Protein AF-S0KXM7-F1 (afdb_monomer)

Mean predicted aligned error: 13.63 Å

Secondary structure (DSSP, 8-state):
-HHHHHHHHHHT----SHHHHHT-HHHHHHHHHHHHHHHS-HHHHHHHHHHHHHHHHHHHHHHHHHHHHHHHHHHHH-HHHHHHHHHHHHHHHHHHHHHSHHHHHHHHHHHHHHHHHHHHHHT--S-HHHHHHHHHHHHHHHHHHHHHHHHTT-S-HHHHHHHHHHHHHHHHHHHS-GGGHHHHHHHTT---------

Structure (mmCIF, N/CA/C/O backbone):
data_AF-S0KXM7-F1
#
_entry.id   AF-S0KXM7-F1
#
loop_
_atom_site.group_PDB
_atom_site.id
_atom_site.type_symbol
_atom_site.label_atom_id
_atom_site.label_alt_id
_atom_site.label_comp_id
_atom_site.label_asym_id
_atom_site.label_entity_id
_atom_site.label_seq_id
_atom_site.pdbx_PDB_ins_code
_atom_site.Cartn_x
_atom_site.Cartn_y
_atom_site.Cartn_z
_atom_site.occupancy
_atom_site.B_iso_or_equiv
_atom_site.auth_seq_id
_atom_site.auth_comp_id
_atom_site.auth_asym_id
_atom_site.auth_atom_id
_atom_site.pdbx_PDB_model_num
ATOM 1 N N . MET A 1 1 ? 2.544 -25.047 34.357 1.00 54.56 1 MET A N 1
ATOM 2 C CA . MET A 1 1 ? 1.729 -23.955 33.760 1.00 54.56 1 MET A CA 1
ATOM 3 C C . MET A 1 1 ? 2.424 -22.592 33.704 1.00 54.56 1 MET A C 1
ATOM 5 O O . MET A 1 1 ? 2.342 -21.945 32.668 1.00 54.56 1 MET A O 1
ATOM 9 N N . GLN A 1 2 ? 3.122 -22.131 34.751 1.00 57.88 2 GLN A N 1
ATOM 10 C CA . GLN A 1 2 ? 3.719 -20.781 34.754 1.00 57.88 2 GLN A CA 1
ATOM 11 C C . GLN A 1 2 ? 4.791 -20.555 33.667 1.00 57.88 2 GLN A C 1
ATOM 13 O O . GLN A 1 2 ? 4.888 -19.458 33.124 1.00 57.88 2 GLN A O 1
ATOM 18 N N . GLN A 1 3 ? 5.545 -21.591 33.282 1.00 56.69 3 GLN A N 1
ATOM 19 C CA . GLN A 1 3 ? 6.531 -21.497 32.196 1.00 56.69 3 GLN A CA 1
ATOM 20 C C . GLN A 1 3 ? 5.885 -21.334 30.807 1.00 56.69 3 GLN A C 1
ATOM 22 O O . GLN A 1 3 ? 6.376 -20.541 30.008 1.00 56.69 3 GLN A O 1
ATOM 27 N N . LEU A 1 4 ? 4.742 -21.985 30.552 1.00 59.41 4 LEU A N 1
ATOM 28 C CA . LEU A 1 4 ? 3.974 -21.834 29.306 1.00 59.41 4 LEU A CA 1
ATOM 29 C C . LEU A 1 4 ? 3.397 -20.421 29.163 1.00 59.41 4 LEU A C 1
ATOM 31 O O . LEU A 1 4 ? 3.503 -19.818 28.103 1.00 59.41 4 LEU A O 1
ATOM 35 N N . ILE A 1 5 ? 2.867 -19.842 30.244 1.00 62.75 5 ILE A N 1
ATOM 36 C CA . ILE A 1 5 ? 2.361 -18.458 30.244 1.00 62.75 5 ILE A CA 1
ATOM 37 C C . ILE A 1 5 ? 3.506 -17.463 30.003 1.00 62.75 5 ILE A C 1
ATOM 39 O O . ILE A 1 5 ? 3.336 -16.471 29.293 1.00 62.75 5 ILE A O 1
ATOM 43 N N . LYS A 1 6 ? 4.697 -17.734 30.552 1.00 58.06 6 LYS A N 1
ATOM 44 C CA . LYS A 1 6 ? 5.893 -16.907 30.345 1.00 58.06 6 LYS A CA 1
ATOM 45 C C . LYS A 1 6 ? 6.393 -16.984 28.895 1.00 58.06 6 LYS A C 1
ATOM 47 O O . LYS A 1 6 ? 6.738 -15.946 28.339 1.00 58.06 6 LYS A O 1
ATOM 52 N N . GLN A 1 7 ? 6.350 -18.165 28.270 1.00 57.97 7 GLN A N 1
ATOM 53 C CA . GLN A 1 7 ? 6.689 -18.365 26.852 1.00 57.97 7 GLN A CA 1
ATOM 54 C C . GLN A 1 7 ? 5.645 -17.781 25.886 1.00 57.97 7 GLN A C 1
ATOM 56 O O . GLN A 1 7 ? 5.994 -17.236 24.840 1.00 57.97 7 GLN A O 1
ATOM 61 N N . LEU A 1 8 ? 4.358 -17.837 26.235 1.00 56.69 8 LEU A N 1
ATOM 62 C CA . LEU A 1 8 ? 3.310 -17.169 25.462 1.00 56.69 8 LEU A CA 1
ATOM 63 C C . LEU A 1 8 ? 3.476 -15.647 25.544 1.00 56.69 8 LEU A C 1
ATOM 65 O O . LEU A 1 8 ? 3.420 -14.960 24.528 1.00 56.69 8 LEU A O 1
ATOM 69 N N . ARG A 1 9 ? 3.795 -15.106 26.725 1.00 55.16 9 ARG A N 1
ATOM 70 C CA . ARG A 1 9 ? 4.039 -13.668 26.912 1.00 55.16 9 ARG A CA 1
ATOM 71 C C . ARG A 1 9 ? 5.255 -13.158 26.131 1.00 55.16 9 ARG A C 1
ATOM 73 O O . ARG A 1 9 ? 5.232 -12.014 25.687 1.00 55.16 9 ARG A O 1
ATOM 80 N N . THR A 1 10 ? 6.297 -13.970 25.938 1.00 56.06 10 THR A N 1
ATOM 81 C CA . THR A 1 10 ? 7.436 -13.588 25.087 1.00 56.06 10 THR A CA 1
ATOM 82 C C . THR A 1 10 ? 7.100 -13.652 23.598 1.00 56.06 10 THR A C 1
ATOM 84 O O . THR A 1 10 ? 7.557 -12.785 22.863 1.00 56.06 10 THR A O 1
ATOM 87 N N . ARG A 1 11 ? 6.244 -14.586 23.153 1.00 54.12 11 ARG A N 1
ATOM 88 C CA . ARG A 1 11 ? 5.739 -14.621 21.765 1.00 54.12 11 ARG A CA 1
ATOM 89 C C . ARG A 1 11 ? 4.834 -13.439 21.403 1.00 54.12 11 ARG A C 1
ATOM 91 O O . ARG A 1 11 ? 4.824 -13.030 20.249 1.00 54.12 11 ARG A O 1
ATOM 98 N N . PHE A 1 12 ? 4.099 -12.887 22.369 1.00 53.81 12 PHE A N 1
ATOM 99 C CA . PHE A 1 12 ? 3.262 -11.691 22.184 1.00 53.81 12 PHE A CA 1
ATOM 100 C C . PHE A 1 12 ? 3.970 -10.381 22.554 1.00 53.81 12 PHE A C 1
ATOM 102 O O . PHE A 1 12 ? 3.335 -9.324 22.600 1.00 53.81 12 PHE A O 1
ATOM 109 N N . LYS A 1 13 ? 5.280 -10.419 22.830 1.00 48.50 13 LYS A N 1
ATOM 110 C CA . LYS A 1 13 ? 6.051 -9.203 23.066 1.00 48.50 13 LYS A CA 1
ATOM 111 C C . LYS A 1 13 ? 6.161 -8.472 21.728 1.00 48.50 13 LYS A C 1
ATOM 113 O O . LYS A 1 13 ? 6.837 -8.927 20.814 1.00 48.50 13 LYS A O 1
ATOM 118 N N . THR A 1 14 ? 5.435 -7.365 21.601 1.00 51.06 14 THR A N 1
ATOM 119 C CA . THR A 1 14 ? 5.572 -6.444 20.470 1.00 51.06 14 THR A CA 1
ATOM 120 C C . THR A 1 14 ? 7.049 -6.057 20.343 1.00 51.06 14 THR A C 1
ATOM 122 O O . THR A 1 14 ? 7.659 -5.747 21.369 1.00 51.06 14 THR A O 1
ATOM 125 N N . PRO A 1 15 ? 7.645 -6.096 19.140 1.00 48.72 15 PRO A N 1
ATOM 126 C CA . PRO A 1 15 ? 9.062 -5.796 18.962 1.00 48.72 15 PRO A CA 1
ATOM 127 C C . PRO A 1 15 ? 9.330 -4.344 19.381 1.00 48.72 15 PRO A C 1
ATOM 129 O O . PRO A 1 15 ? 8.804 -3.405 18.786 1.00 48.72 15 PRO A O 1
ATOM 132 N N . GLN A 1 16 ? 10.099 -4.158 20.458 1.00 51.00 16 GLN A N 1
ATOM 133 C CA . GLN A 1 16 ? 10.379 -2.846 21.071 1.00 51.00 16 GLN A CA 1
ATOM 134 C C . GLN A 1 16 ? 11.703 -2.234 20.576 1.00 51.00 16 GLN A C 1
ATOM 136 O O . GLN A 1 16 ? 12.017 -1.096 20.921 1.00 51.00 16 GLN A O 1
ATOM 141 N N . THR A 1 17 ? 12.483 -2.952 19.760 1.00 50.75 17 THR A N 1
ATOM 142 C CA . THR A 1 17 ? 13.855 -2.553 19.398 1.00 50.75 17 THR A CA 1
ATOM 143 C C . THR A 1 17 ? 13.981 -2.294 17.895 1.00 50.75 17 THR A C 1
ATOM 145 O O . THR A 1 17 ? 13.524 -3.107 17.091 1.00 50.75 17 THR A O 1
ATOM 148 N N . LYS A 1 18 ? 14.648 -1.194 17.495 1.00 50.91 18 LYS A N 1
ATOM 149 C CA . LYS A 1 18 ? 14.858 -0.785 16.082 1.00 50.91 18 LYS A CA 1
ATOM 150 C C . LYS A 1 18 ? 15.330 -1.926 15.157 1.00 50.91 18 LYS A C 1
ATOM 152 O O . LYS A 1 18 ? 14.973 -1.937 13.985 1.00 50.91 18 LYS A O 1
ATOM 157 N N . GLN A 1 19 ? 16.118 -2.874 15.670 1.00 50.41 19 GLN A N 1
ATOM 158 C CA . GLN A 1 19 ? 16.642 -4.017 14.908 1.00 50.41 19 GLN A CA 1
ATOM 159 C C . GLN A 1 19 ? 15.620 -5.147 14.687 1.00 50.41 19 GLN A C 1
ATOM 161 O O . GLN A 1 19 ? 15.650 -5.790 13.645 1.00 50.41 19 GLN A O 1
ATOM 166 N N . GLU A 1 20 ? 14.684 -5.361 15.611 1.00 53.12 20 GLU A N 1
ATOM 167 C CA . GLU A 1 20 ? 13.710 -6.469 15.567 1.00 53.12 20 GLU A CA 1
ATOM 168 C C . GLU A 1 20 ? 12.531 -6.168 14.621 1.00 53.12 20 GLU A C 1
ATOM 170 O O . GLU A 1 20 ? 11.923 -7.038 13.997 1.00 53.12 20 GLU A O 1
ATOM 175 N N . VAL A 1 21 ? 12.249 -4.880 14.441 1.00 53.44 21 VAL A N 1
ATOM 176 C CA . VAL A 1 21 ? 11.288 -4.387 13.453 1.00 53.44 21 VAL A CA 1
ATOM 177 C C . VAL A 1 21 ? 11.806 -4.594 12.018 1.00 53.44 21 VAL A C 1
ATOM 179 O O . VAL A 1 21 ? 11.025 -4.881 11.115 1.00 53.44 21 VAL A O 1
ATOM 182 N N . ARG A 1 22 ? 13.130 -4.532 11.816 1.00 53.47 22 ARG A N 1
ATOM 183 C CA . ARG A 1 22 ? 13.800 -4.744 10.519 1.00 53.47 22 ARG A CA 1
ATOM 184 C C . ARG A 1 22 ? 13.880 -6.226 10.121 1.00 53.47 22 ARG A C 1
ATOM 186 O O . ARG A 1 22 ? 13.965 -6.539 8.938 1.00 53.47 22 ARG A O 1
ATOM 193 N N . THR A 1 23 ? 13.807 -7.140 11.088 1.00 56.75 23 THR A N 1
ATOM 194 C CA . THR A 1 23 ? 13.725 -8.596 10.861 1.00 56.75 23 THR A CA 1
ATOM 195 C C . THR A 1 23 ? 12.289 -9.124 10.863 1.00 56.75 23 THR A C 1
ATOM 197 O O . THR A 1 23 ? 12.068 -10.316 10.656 1.00 56.75 23 THR A O 1
ATOM 200 N N . SER A 1 24 ? 11.293 -8.255 11.063 1.00 66.75 24 SER A N 1
ATOM 201 C CA . SER A 1 24 ? 9.887 -8.652 11.058 1.00 66.75 24 SER A CA 1
ATOM 202 C C . SER A 1 24 ? 9.459 -9.127 9.666 1.00 66.75 24 SER A C 1
ATOM 204 O O . SER A 1 24 ? 9.687 -8.448 8.666 1.00 66.75 24 SER A O 1
ATOM 206 N N . ALA A 1 25 ? 8.764 -10.265 9.599 1.00 73.12 25 ALA A N 1
ATOM 207 C CA . ALA A 1 25 ? 8.247 -10.825 8.347 1.00 73.12 25 ALA A CA 1
ATOM 208 C C . ALA A 1 25 ? 7.352 -9.838 7.568 1.00 73.12 25 ALA A C 1
ATOM 210 O O . ALA A 1 25 ? 7.313 -9.869 6.341 1.00 73.12 25 ALA A O 1
ATOM 211 N N . SER A 1 26 ? 6.674 -8.917 8.264 1.00 74.50 26 SER A N 1
ATOM 212 C CA . SER A 1 26 ? 5.851 -7.878 7.640 1.00 74.50 26 SER A CA 1
ATOM 213 C C . SER A 1 26 ? 6.664 -6.864 6.828 1.00 74.50 26 SER A C 1
ATOM 215 O O . SER A 1 26 ? 6.201 -6.411 5.783 1.00 74.50 26 SER A O 1
ATOM 217 N N . TYR A 1 27 ? 7.886 -6.541 7.257 1.00 78.12 27 TYR A N 1
ATOM 218 C CA . TYR A 1 27 ? 8.778 -5.647 6.522 1.00 78.12 27 TYR A CA 1
ATOM 219 C C . TYR A 1 27 ? 9.155 -6.249 5.165 1.00 78.12 27 TYR A C 1
ATOM 221 O O . TYR A 1 27 ? 8.971 -5.620 4.125 1.00 78.12 27 TYR A O 1
ATOM 229 N N . TRP A 1 28 ? 9.611 -7.502 5.179 1.00 81.50 28 TRP A N 1
ATOM 230 C CA . TRP A 1 28 ? 9.983 -8.236 3.971 1.00 81.50 28 TRP A CA 1
ATOM 231 C C . TRP A 1 28 ? 8.786 -8.510 3.066 1.00 81.50 28 TRP A C 1
ATOM 233 O O . TRP A 1 28 ? 8.914 -8.428 1.849 1.00 81.50 28 TRP A O 1
ATOM 243 N N . CYS A 1 29 ? 7.610 -8.755 3.649 1.00 84.38 29 CYS A N 1
ATOM 244 C CA . CYS A 1 29 ? 6.368 -8.870 2.895 1.00 84.38 29 CYS A CA 1
ATOM 245 C C . CYS A 1 29 ? 6.049 -7.565 2.149 1.00 84.38 29 CYS A C 1
ATOM 247 O O . CYS A 1 29 ? 5.847 -7.591 0.939 1.00 84.38 29 CYS A O 1
ATOM 249 N N . LEU A 1 30 ? 6.098 -6.410 2.823 1.00 83.31 30 LEU A N 1
ATOM 250 C CA . LEU A 1 30 ? 5.887 -5.109 2.176 1.00 83.31 30 LEU A CA 1
ATOM 251 C C . LEU A 1 30 ? 6.944 -4.799 1.111 1.00 83.31 30 LEU A C 1
ATOM 253 O O . LEU A 1 30 ? 6.599 -4.305 0.043 1.00 83.31 30 LEU A O 1
ATOM 257 N N . PHE A 1 31 ? 8.212 -5.108 1.377 1.00 85.81 31 PHE A N 1
ATOM 258 C CA . PHE A 1 31 ? 9.296 -4.933 0.410 1.00 85.81 31 PHE A CA 1
ATOM 259 C C . PHE A 1 31 ? 9.091 -5.802 -0.840 1.00 85.81 31 PHE A C 1
ATOM 261 O O . PHE A 1 31 ? 9.237 -5.331 -1.970 1.00 85.81 31 PHE A O 1
ATOM 268 N N . GLY A 1 32 ? 8.704 -7.064 -0.642 1.00 85.62 32 GLY A N 1
ATOM 269 C CA . GLY A 1 32 ? 8.375 -7.993 -1.717 1.00 85.62 32 GLY A CA 1
ATOM 270 C C . GLY A 1 32 ? 7.173 -7.519 -2.529 1.00 85.62 32 GLY A C 1
ATOM 271 O O . GLY A 1 32 ? 7.251 -7.472 -3.754 1.00 85.62 32 GLY A O 1
ATOM 272 N N . LEU A 1 33 ? 6.102 -7.081 -1.861 1.00 86.06 33 LEU A N 1
ATOM 273 C CA . LEU A 1 33 ? 4.929 -6.503 -2.518 1.00 86.06 33 LEU A CA 1
ATOM 274 C C . LEU A 1 33 ? 5.297 -5.254 -3.325 1.00 86.06 33 LEU A C 1
ATOM 276 O O . LEU A 1 33 ? 4.917 -5.158 -4.487 1.00 86.06 33 LEU A O 1
ATOM 280 N N . PHE A 1 34 ? 6.082 -4.333 -2.764 1.00 87.12 34 PHE A N 1
ATOM 281 C CA . PHE A 1 34 ? 6.518 -3.129 -3.477 1.00 87.12 34 PHE A CA 1
ATOM 282 C C . PHE A 1 34 ? 7.321 -3.474 -4.739 1.00 87.12 34 PHE A C 1
ATOM 284 O O . PHE A 1 34 ? 7.067 -2.945 -5.821 1.00 87.12 34 PHE A O 1
ATOM 291 N N . THR A 1 35 ? 8.254 -4.417 -4.616 1.00 86.56 35 THR A N 1
ATOM 292 C CA . THR A 1 35 ? 9.089 -4.871 -5.733 1.00 86.56 35 THR A CA 1
ATOM 293 C C . THR A 1 35 ? 8.244 -5.549 -6.815 1.00 86.56 35 THR A C 1
ATOM 295 O O . THR A 1 35 ? 8.432 -5.288 -8.005 1.00 86.56 35 THR A O 1
ATOM 298 N N . LEU A 1 36 ? 7.261 -6.362 -6.412 1.00 87.88 36 LEU A N 1
ATOM 299 C CA . LEU A 1 36 ? 6.278 -6.971 -7.307 1.00 87.88 36 LEU A CA 1
ATOM 300 C C . LEU A 1 36 ? 5.472 -5.893 -8.055 1.00 87.88 36 LEU A C 1
ATOM 302 O O . LEU A 1 36 ? 5.335 -5.960 -9.277 1.00 87.88 36 LEU A O 1
ATOM 306 N N . LEU A 1 37 ? 4.990 -4.858 -7.358 1.00 85.56 37 LEU A N 1
ATOM 307 C CA . LEU A 1 37 ? 4.270 -3.743 -7.983 1.00 85.56 37 LEU A CA 1
ATOM 308 C C . LEU A 1 37 ? 5.136 -2.994 -9.010 1.00 85.56 37 LEU A C 1
ATOM 310 O O . LEU A 1 37 ? 4.626 -2.595 -10.054 1.00 85.56 37 LEU A O 1
ATOM 314 N N . CYS A 1 38 ? 6.436 -2.819 -8.767 1.00 84.00 38 CYS A N 1
ATOM 315 C CA . CYS A 1 38 ? 7.329 -2.164 -9.732 1.00 84.00 38 CYS A CA 1
ATOM 316 C C . CYS A 1 38 ? 7.625 -3.030 -10.969 1.00 84.00 38 CYS A C 1
ATOM 318 O O . CYS A 1 38 ? 7.758 -2.498 -12.072 1.00 84.00 38 CYS A O 1
ATOM 320 N N . LEU A 1 39 ? 7.719 -4.353 -10.808 1.00 85.25 39 LEU A N 1
ATOM 321 C CA . LEU A 1 39 ? 8.043 -5.285 -11.896 1.00 85.25 39 LEU A CA 1
ATOM 322 C C . LEU A 1 39 ? 6.843 -5.670 -12.769 1.00 85.25 39 LEU A C 1
ATOM 324 O O . LEU A 1 39 ? 7.035 -6.089 -13.913 1.00 85.25 39 LEU A O 1
ATOM 328 N N . THR A 1 40 ? 5.628 -5.552 -12.240 1.00 84.06 40 THR A N 1
ATOM 329 C CA . THR A 1 40 ? 4.394 -5.921 -12.942 1.00 84.06 40 THR A CA 1
ATOM 330 C C . THR A 1 40 ? 4.014 -4.913 -14.031 1.00 84.06 40 THR A C 1
ATOM 332 O O . THR A 1 40 ? 4.366 -3.732 -13.992 1.00 84.06 40 THR A O 1
ATOM 335 N N . SER A 1 41 ? 3.283 -5.388 -15.044 1.00 84.12 41 SER A N 1
ATOM 336 C CA . SER A 1 41 ? 2.709 -4.541 -16.096 1.00 84.12 41 SER A CA 1
ATOM 337 C C . SER A 1 41 ? 1.611 -3.625 -15.536 1.00 84.12 41 SER A C 1
ATOM 339 O O . SER A 1 41 ? 1.093 -3.867 -14.449 1.00 84.12 41 SER A O 1
ATOM 341 N N . LEU A 1 42 ? 1.216 -2.581 -16.277 1.00 83.06 42 LEU A N 1
ATOM 342 C CA . LEU A 1 42 ? 0.160 -1.642 -15.852 1.00 83.06 42 LEU A CA 1
ATOM 343 C C . LEU A 1 42 ? -1.138 -2.356 -15.432 1.00 83.06 42 LEU A C 1
ATOM 345 O O . LEU A 1 42 ? -1.686 -2.063 -14.372 1.00 83.06 42 LEU A O 1
ATOM 349 N N . TRP A 1 43 ? -1.580 -3.342 -16.217 1.00 83.88 43 TRP A N 1
ATOM 350 C CA . TRP A 1 43 ? -2.735 -4.180 -15.879 1.00 83.88 43 TRP A CA 1
ATOM 351 C C . TRP A 1 43 ? -2.500 -5.020 -14.621 1.00 83.88 43 TRP A C 1
ATOM 353 O O . TRP A 1 43 ? -3.378 -5.101 -13.766 1.00 83.88 43 TRP A O 1
ATOM 363 N N . GLY A 1 44 ? -1.300 -5.586 -14.464 1.00 82.31 44 GLY A N 1
ATOM 364 C CA . GLY A 1 44 ? -0.922 -6.328 -13.260 1.00 82.31 44 GLY A CA 1
ATOM 365 C C . GLY A 1 44 ? -0.987 -5.471 -11.993 1.00 82.31 44 GLY A C 1
ATOM 366 O O . GLY A 1 44 ? -1.519 -5.922 -10.982 1.00 82.31 44 GLY A O 1
ATOM 367 N N . LYS A 1 45 ? -0.542 -4.210 -12.055 1.00 86.00 45 LYS A N 1
ATOM 368 C CA . LYS A 1 45 ? -0.622 -3.264 -10.926 1.00 86.00 45 LYS A CA 1
ATOM 369 C C . LYS A 1 45 ? -2.065 -3.031 -10.485 1.00 86.00 45 LYS A C 1
ATOM 371 O O . LYS A 1 45 ? -2.349 -3.074 -9.291 1.00 86.00 45 LYS A O 1
ATOM 376 N N . LEU A 1 46 ? -2.978 -2.834 -11.440 1.00 85.56 46 LEU A N 1
ATOM 377 C CA . LEU A 1 46 ? -4.405 -2.658 -11.154 1.00 85.56 46 LEU A CA 1
ATOM 378 C C . LEU A 1 46 ? -5.012 -3.903 -10.505 1.00 85.56 46 LEU A C 1
ATOM 380 O O . LEU A 1 46 ? -5.735 -3.775 -9.522 1.00 85.56 46 LEU A O 1
ATOM 384 N N . VAL A 1 47 ? -4.681 -5.098 -11.004 1.00 87.12 47 VAL A N 1
ATOM 385 C CA . VAL A 1 47 ? -5.157 -6.364 -10.422 1.00 87.12 47 VAL A CA 1
ATOM 386 C C . VAL A 1 47 ? -4.671 -6.530 -8.984 1.00 87.12 47 VAL A C 1
ATOM 388 O O . VAL A 1 47 ? -5.456 -6.916 -8.124 1.00 87.12 47 VAL A O 1
ATOM 391 N N . VAL A 1 48 ? -3.412 -6.194 -8.689 1.00 85.94 48 VAL A N 1
ATOM 392 C CA . VAL A 1 48 ? -2.875 -6.284 -7.321 1.00 85.94 48 VAL A CA 1
ATOM 393 C C . VAL A 1 48 ? -3.571 -5.297 -6.380 1.00 85.94 48 VAL A C 1
ATOM 395 O O . VAL A 1 48 ? -3.960 -5.674 -5.276 1.00 85.94 48 VAL A O 1
ATOM 398 N N . ILE A 1 49 ? -3.799 -4.056 -6.822 1.00 85.81 49 ILE A N 1
ATOM 399 C CA . ILE A 1 49 ? -4.547 -3.061 -6.035 1.00 85.81 49 ILE A CA 1
ATOM 400 C C . ILE A 1 49 ? -5.988 -3.532 -5.800 1.00 85.81 49 ILE A C 1
ATOM 402 O O . ILE A 1 49 ? -6.504 -3.410 -4.690 1.00 85.81 49 ILE A O 1
ATOM 406 N N . LEU A 1 50 ? -6.627 -4.113 -6.817 1.00 84.88 50 LEU A N 1
ATOM 407 C CA . LEU A 1 50 ? -7.984 -4.647 -6.720 1.00 84.88 50 LEU A CA 1
ATOM 408 C C . LEU A 1 50 ? -8.050 -5.871 -5.794 1.00 84.88 50 LEU A C 1
ATOM 410 O O . LEU A 1 50 ? -9.014 -6.023 -5.047 1.00 84.88 50 LEU A O 1
ATOM 414 N N . ALA A 1 51 ? -7.008 -6.701 -5.769 1.00 85.75 51 ALA A N 1
ATOM 415 C CA . ALA A 1 51 ? -6.887 -7.799 -4.817 1.00 85.75 51 ALA A CA 1
ATOM 416 C C . ALA A 1 51 ? -6.756 -7.285 -3.374 1.00 85.75 51 ALA A C 1
ATOM 418 O O . ALA A 1 51 ? -7.456 -7.776 -2.489 1.00 85.75 51 ALA A O 1
ATOM 419 N N . PHE A 1 52 ? -5.927 -6.263 -3.128 1.00 86.12 52 PHE A N 1
ATOM 420 C CA . PHE A 1 52 ? -5.847 -5.622 -1.809 1.00 86.12 52 PHE A CA 1
ATOM 421 C C . PHE A 1 52 ? -7.186 -5.021 -1.388 1.00 86.12 52 PHE A C 1
ATOM 423 O O . PHE A 1 52 ? -7.622 -5.241 -0.259 1.00 86.12 52 PHE A O 1
ATOM 430 N N . LEU A 1 53 ? -7.873 -4.343 -2.312 1.00 84.44 53 LEU A N 1
ATOM 431 C CA . LEU A 1 53 ? -9.217 -3.816 -2.098 1.00 84.44 53 LEU A CA 1
ATOM 432 C C . LEU A 1 53 ? -10.202 -4.926 -1.708 1.00 84.44 53 LEU A C 1
ATOM 434 O O . LEU A 1 53 ? -10.936 -4.760 -0.741 1.00 84.44 53 LEU A O 1
ATOM 438 N N . ALA A 1 54 ? -10.207 -6.056 -2.419 1.00 81.88 54 ALA A N 1
ATOM 439 C CA . ALA A 1 54 ? -11.105 -7.176 -2.142 1.00 81.88 54 ALA A CA 1
ATOM 440 C C . ALA A 1 54 ? -10.838 -7.810 -0.767 1.00 81.88 54 ALA A C 1
ATOM 442 O O . ALA A 1 54 ? -11.776 -8.045 -0.006 1.00 81.88 54 ALA A O 1
ATOM 443 N N . ILE A 1 55 ? -9.567 -8.034 -0.419 1.00 84.56 55 ILE A N 1
ATOM 444 C CA . ILE A 1 55 ? -9.168 -8.579 0.888 1.00 84.56 55 ILE A CA 1
ATOM 445 C C . ILE A 1 55 ? -9.582 -7.619 2.008 1.00 84.56 55 ILE A C 1
ATOM 447 O O . ILE A 1 55 ? -10.204 -8.030 2.989 1.00 84.56 55 ILE A O 1
ATOM 451 N N . ALA A 1 56 ? -9.280 -6.329 1.850 1.00 82.25 56 ALA A N 1
ATOM 452 C CA . ALA A 1 56 ? -9.642 -5.308 2.821 1.00 82.25 56 ALA A CA 1
ATOM 453 C C . ALA A 1 56 ? -11.165 -5.157 2.948 1.00 82.25 56 ALA A C 1
ATOM 455 O O . ALA A 1 56 ? -11.667 -5.040 4.062 1.00 82.25 56 ALA A O 1
ATOM 456 N N . ALA A 1 57 ? -11.910 -5.227 1.843 1.00 80.12 57 ALA A N 1
ATOM 457 C CA . ALA A 1 57 ? -13.369 -5.168 1.844 1.00 80.12 57 ALA A CA 1
ATOM 458 C C . ALA A 1 57 ? -14.000 -6.371 2.554 1.00 80.12 57 ALA A C 1
ATOM 460 O O . ALA A 1 57 ? -14.975 -6.201 3.282 1.00 80.12 57 ALA A O 1
ATOM 461 N N . LEU A 1 58 ? -13.436 -7.571 2.397 1.00 82.38 58 LEU A N 1
ATOM 462 C CA . LEU A 1 58 ? -13.939 -8.772 3.065 1.00 82.38 58 LEU A CA 1
ATOM 463 C C . LEU A 1 58 ? -13.804 -8.670 4.593 1.00 82.38 58 LEU A C 1
ATOM 465 O O . LEU A 1 58 ? -14.696 -9.088 5.327 1.00 82.38 58 LEU A O 1
ATOM 469 N N . VAL A 1 59 ? -12.696 -8.095 5.068 1.00 79.62 59 VAL A N 1
ATOM 470 C CA . VAL A 1 59 ? -12.405 -7.974 6.504 1.00 79.62 59 VAL A CA 1
ATOM 471 C C . VAL A 1 59 ? -13.083 -6.749 7.120 1.00 79.62 59 VAL A C 1
ATOM 473 O O . VAL A 1 59 ? -13.726 -6.854 8.164 1.00 79.62 59 VAL A O 1
ATOM 476 N N . ASN A 1 60 ? -12.974 -5.585 6.476 1.00 75.88 60 ASN A N 1
ATOM 477 C CA . ASN A 1 60 ? -13.479 -4.320 7.011 1.00 75.88 60 ASN A CA 1
ATOM 478 C C . ASN A 1 60 ? -14.961 -4.083 6.693 1.00 75.88 60 ASN A C 1
ATOM 480 O O . ASN A 1 60 ? -15.629 -3.373 7.441 1.00 75.88 60 ASN A O 1
ATOM 484 N N . GLY A 1 61 ? -15.496 -4.671 5.621 1.00 73.00 61 GLY A N 1
ATOM 485 C CA . GLY A 1 61 ? -16.900 -4.547 5.219 1.00 73.00 61 GLY A CA 1
ATOM 486 C C . GLY A 1 61 ? -17.907 -4.889 6.326 1.00 73.00 61 GLY A C 1
ATOM 487 O O . GLY A 1 61 ? -18.729 -4.031 6.664 1.00 73.00 61 GLY A O 1
ATOM 488 N N . PRO A 1 62 ? -17.850 -6.084 6.951 1.00 76.75 62 PRO A N 1
ATOM 489 C CA . PRO A 1 62 ? -18.789 -6.444 8.017 1.00 76.75 62 PRO A CA 1
ATOM 490 C C . PRO A 1 62 ? -18.646 -5.543 9.251 1.00 76.75 62 PRO A C 1
ATOM 492 O O . PRO A 1 62 ? -19.644 -5.162 9.861 1.00 76.75 62 PRO A O 1
ATOM 495 N N . VAL A 1 63 ? -17.418 -5.138 9.584 1.00 75.94 63 VAL A N 1
ATOM 496 C CA . VAL A 1 63 ? -17.139 -4.228 10.704 1.00 75.94 63 VAL A CA 1
ATOM 497 C C . VAL A 1 63 ? -17.785 -2.861 10.463 1.00 75.94 63 VAL A C 1
ATOM 499 O O . VAL A 1 63 ? -18.451 -2.325 11.351 1.00 75.94 63 VAL A O 1
ATOM 502 N N . LEU A 1 64 ? -17.661 -2.320 9.247 1.00 75.88 64 LEU A N 1
ATOM 503 C CA . LEU A 1 64 ? -18.225 -1.021 8.878 1.00 75.88 64 LEU A CA 1
ATOM 504 C C . LEU A 1 64 ? -19.757 -1.003 8.988 1.00 75.88 64 LEU A C 1
ATOM 506 O O . LEU A 1 64 ? -20.333 0.000 9.408 1.00 75.88 64 LEU A O 1
ATOM 510 N N . PHE A 1 65 ? -20.415 -2.117 8.655 1.00 75.31 65 PHE A N 1
ATOM 511 C CA . PHE A 1 65 ? -21.869 -2.252 8.754 1.00 75.31 65 PHE A CA 1
ATOM 512 C C . PHE A 1 65 ? -22.356 -2.216 10.209 1.00 75.31 65 PHE A C 1
ATOM 514 O O . PHE A 1 65 ? -23.292 -1.484 10.533 1.00 75.31 65 PHE A O 1
ATOM 521 N N . VAL A 1 66 ? -21.681 -2.943 11.105 1.00 74.81 66 VAL A N 1
ATOM 522 C CA . VAL A 1 66 ? -22.012 -2.961 12.540 1.00 74.81 66 VAL A CA 1
ATOM 523 C C . VAL A 1 66 ? -21.809 -1.579 13.164 1.00 74.81 66 VAL A C 1
ATOM 525 O O . VAL A 1 66 ? -22.700 -1.075 13.849 1.00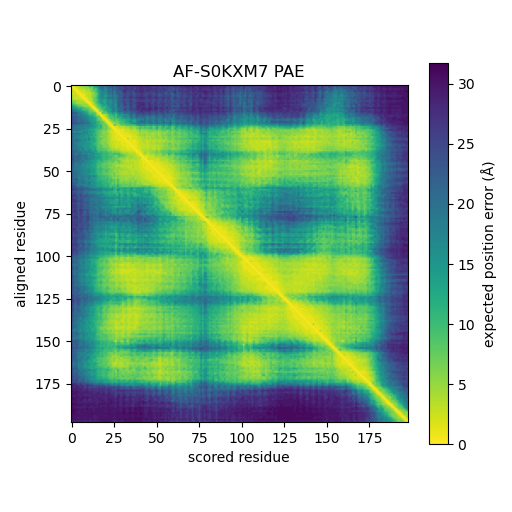 74.81 66 VAL A O 1
ATOM 528 N N . PHE A 1 67 ? -20.684 -0.918 12.878 1.00 71.62 67 PHE A N 1
ATOM 529 C CA . PHE A 1 67 ? -20.439 0.443 13.365 1.00 71.62 67 PHE A CA 1
ATOM 530 C C . PHE A 1 67 ? -21.430 1.459 12.795 1.00 71.62 67 PHE A C 1
ATOM 532 O O . PHE A 1 67 ? -21.866 2.349 13.523 1.00 71.62 67 PHE A O 1
ATOM 539 N N . GLY A 1 68 ? -21.820 1.314 11.526 1.00 73.19 68 GLY A N 1
ATOM 540 C CA . GLY A 1 68 ? -22.839 2.151 10.899 1.00 73.19 68 GLY A CA 1
ATOM 541 C C . GLY A 1 68 ? -24.181 2.057 11.621 1.00 73.19 68 GLY A C 1
ATOM 542 O O . GLY A 1 68 ? -24.757 3.088 11.962 1.00 73.19 68 GLY A O 1
ATOM 543 N N . LEU A 1 69 ? -24.634 0.837 11.932 1.00 79.50 69 LEU A N 1
ATOM 544 C CA . LEU A 1 69 ? -25.877 0.609 12.673 1.00 79.50 69 LEU A CA 1
ATOM 545 C C . LEU A 1 69 ? -25.833 1.223 14.073 1.00 79.50 69 LEU A C 1
ATOM 547 O O . LEU A 1 69 ? -26.746 1.967 14.437 1.00 79.50 69 LEU A O 1
ATOM 551 N N . ILE A 1 70 ? -24.754 0.983 14.825 1.00 78.06 70 ILE A N 1
ATOM 552 C CA . ILE A 1 70 ? -24.568 1.553 16.168 1.00 78.06 70 ILE A CA 1
ATOM 553 C C . ILE A 1 70 ? -24.574 3.082 16.102 1.00 78.06 70 ILE A C 1
ATOM 555 O O . ILE A 1 70 ? -25.254 3.728 16.898 1.00 78.06 70 ILE A O 1
ATOM 559 N N . TYR A 1 71 ? -23.867 3.665 15.130 1.00 72.19 71 TYR A N 1
ATOM 560 C CA . TYR A 1 71 ? -23.816 5.113 14.952 1.00 72.19 71 TYR A CA 1
ATOM 561 C C . TYR A 1 71 ? -25.203 5.679 14.642 1.00 72.19 71 TYR A C 1
ATOM 563 O O . TYR A 1 71 ? -25.623 6.628 15.293 1.00 72.19 71 TYR A O 1
ATOM 571 N N . THR A 1 72 ? -25.952 5.072 13.714 1.00 74.44 72 THR A N 1
ATOM 572 C CA . THR A 1 72 ? -27.314 5.522 13.381 1.00 74.44 72 THR A CA 1
ATOM 573 C C . THR A 1 72 ? -28.300 5.363 14.536 1.00 74.44 72 THR A C 1
ATOM 575 O O . THR A 1 72 ? -29.134 6.243 14.734 1.00 74.44 72 THR A O 1
ATOM 578 N N . ALA A 1 73 ? -28.177 4.300 15.337 1.00 77.31 73 ALA A N 1
ATOM 579 C CA . ALA A 1 73 ? -29.000 4.097 16.524 1.00 77.31 73 ALA A CA 1
ATOM 580 C C . ALA A 1 73 ? -28.723 5.173 17.587 1.00 77.31 73 ALA A C 1
ATOM 582 O O . ALA A 1 73 ? -29.660 5.771 18.110 1.00 77.31 73 ALA A O 1
ATOM 583 N N . LEU A 1 74 ? -27.448 5.490 17.846 1.00 73.25 74 LEU A N 1
ATOM 584 C CA . LEU A 1 74 ? -27.059 6.574 18.758 1.00 73.25 74 LEU A CA 1
ATOM 585 C C . LEU A 1 74 ? -27.528 7.949 18.257 1.00 73.25 74 LEU A C 1
ATOM 587 O O . LEU A 1 74 ? -28.045 8.749 19.035 1.00 73.25 74 LEU A O 1
ATOM 591 N N . PHE A 1 75 ? -27.370 8.215 16.958 1.00 70.12 75 PHE A N 1
ATOM 592 C CA . PHE A 1 75 ? -27.726 9.492 16.330 1.00 70.12 75 PHE A CA 1
ATOM 593 C C . PHE A 1 75 ? -29.245 9.720 16.309 1.00 70.12 75 PHE A C 1
ATOM 595 O O . PHE A 1 75 ? -29.699 10.849 16.479 1.00 70.12 75 PHE A O 1
ATOM 602 N N . SER A 1 76 ? -30.032 8.650 16.140 1.00 75.50 76 SER A N 1
ATOM 603 C CA . SER A 1 76 ? -31.498 8.695 16.204 1.00 75.50 76 SER A CA 1
ATOM 604 C C . SER A 1 76 ? -32.026 8.922 17.621 1.00 75.50 76 SER A C 1
ATOM 606 O O . SER A 1 76 ? -33.132 9.435 17.768 1.00 75.50 76 SER A O 1
ATOM 608 N N . LEU A 1 77 ? -31.275 8.522 18.650 1.00 77.75 77 LEU A N 1
ATOM 609 C CA . LEU A 1 77 ? -31.709 8.618 20.042 1.00 77.75 77 LEU A CA 1
ATOM 610 C C . LEU A 1 77 ? -31.453 10.015 20.632 1.00 77.75 77 LEU A C 1
ATOM 612 O O . LEU A 1 77 ? -32.211 10.460 21.489 1.00 77.75 77 LEU A O 1
ATOM 616 N N . PHE A 1 78 ? -30.429 10.732 20.145 1.00 81.38 78 PHE A N 1
ATOM 617 C CA . PHE A 1 78 ? -30.074 12.071 20.632 1.00 81.38 78 PHE A CA 1
ATOM 618 C C . PHE A 1 78 ? -29.586 13.021 19.512 1.00 81.38 78 PHE A C 1
ATOM 620 O O . PHE A 1 78 ? -28.375 13.185 19.312 1.00 81.38 78 PHE A O 1
ATOM 627 N N . PRO A 1 79 ? -30.508 13.738 18.836 1.00 71.62 79 PRO A N 1
ATOM 628 C CA . PRO A 1 79 ? -30.194 14.692 17.763 1.00 71.62 79 PRO A CA 1
ATOM 629 C C . PRO A 1 79 ? -29.172 15.809 18.086 1.00 71.62 79 PRO A C 1
ATOM 631 O O . PRO A 1 79 ? -28.454 16.214 17.173 1.00 71.62 79 PRO A O 1
ATOM 634 N N . PRO A 1 80 ? -29.041 16.336 19.323 1.00 77.50 80 PRO A N 1
ATOM 635 C CA . PRO A 1 80 ? -28.022 17.352 19.621 1.00 77.50 80 PRO A CA 1
ATOM 636 C C . PRO A 1 80 ? -26.620 16.773 19.890 1.00 77.50 80 PRO A C 1
ATOM 638 O O . PRO A 1 80 ? -25.621 17.409 19.552 1.00 77.50 80 PRO A O 1
ATOM 641 N N . LEU A 1 81 ? -26.503 15.552 20.436 1.00 77.62 81 LEU A N 1
ATOM 642 C CA . LEU A 1 81 ? -25.194 14.907 20.666 1.00 77.62 81 LEU A CA 1
ATOM 643 C C . LEU A 1 81 ? -24.489 14.546 19.354 1.00 77.62 81 LEU A C 1
ATOM 645 O O . LEU A 1 81 ? -23.264 14.570 19.255 1.00 77.62 81 LEU A O 1
ATOM 649 N N . ALA A 1 82 ? -25.284 14.252 18.339 1.00 73.56 82 ALA A N 1
ATOM 650 C CA . ALA A 1 82 ? -24.893 14.030 16.960 1.00 73.56 82 ALA A CA 1
ATOM 651 C C . ALA A 1 82 ? -23.911 15.087 16.405 1.00 73.56 82 ALA A C 1
ATOM 653 O O . ALA A 1 82 ? -22.875 14.743 15.825 1.00 73.56 82 ALA A O 1
ATOM 654 N N . PHE A 1 83 ? -24.197 16.373 16.635 1.00 78.12 83 PHE A N 1
ATOM 655 C CA . PHE A 1 83 ? -23.337 17.477 16.203 1.00 78.12 83 PHE A CA 1
ATOM 656 C C . PHE A 1 83 ? -21.997 17.491 16.956 1.00 78.12 83 PHE A C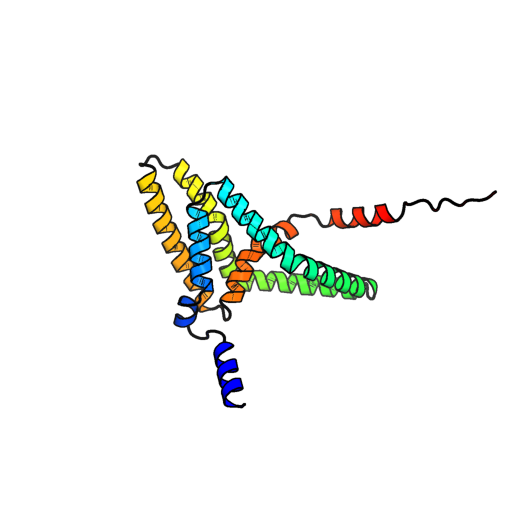 1
ATOM 658 O O . PHE A 1 83 ? -20.940 17.597 16.329 1.00 78.12 83 PHE A O 1
ATOM 665 N N . LEU A 1 84 ? -22.021 17.290 18.281 1.00 83.62 84 LEU A N 1
ATOM 666 C CA . LEU A 1 84 ? -20.805 17.192 19.101 1.00 83.62 84 LEU A CA 1
ATOM 667 C C . LEU A 1 84 ? -19.908 16.035 18.647 1.00 83.62 84 LEU A C 1
ATOM 669 O O . LEU A 1 84 ? -18.702 16.216 18.491 1.00 83.62 84 LEU A O 1
ATOM 673 N N . PHE A 1 85 ? -20.485 14.859 18.389 1.00 77.19 85 PHE A N 1
ATOM 674 C CA . PHE A 1 85 ? -19.731 13.706 17.896 1.00 77.19 85 PHE A CA 1
ATOM 675 C C . PHE A 1 85 ? -19.094 13.977 16.534 1.00 77.19 85 PHE A C 1
ATOM 677 O O . PHE A 1 85 ? -17.931 13.633 16.340 1.00 77.19 85 PHE A O 1
ATOM 684 N N . SER A 1 86 ? -19.806 14.621 15.604 1.00 78.19 86 SER A N 1
ATOM 685 C CA . SER A 1 86 ? -19.229 15.009 14.311 1.00 78.19 86 SER A CA 1
ATOM 686 C C . SER A 1 86 ? -18.037 15.954 14.481 1.00 78.19 86 SER A C 1
ATOM 688 O O . SER A 1 86 ? -17.028 15.790 13.796 1.00 78.19 86 SER A O 1
ATOM 690 N N . LEU A 1 87 ? -18.123 16.914 15.407 1.00 84.81 87 LEU A N 1
ATOM 691 C CA . LEU 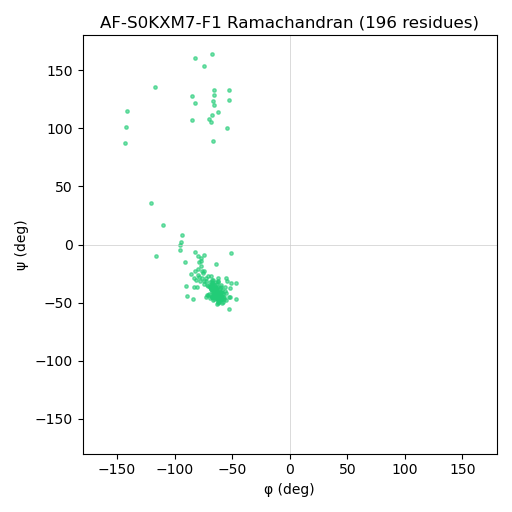A 1 87 ? -17.044 17.862 15.685 1.00 84.81 87 LEU A CA 1
ATOM 692 C C . LEU A 1 87 ? -15.822 17.168 16.311 1.00 84.81 87 LEU A C 1
ATOM 694 O O . LEU A 1 87 ? -14.694 17.379 15.868 1.00 84.81 87 LEU A O 1
ATOM 698 N N . ILE A 1 88 ? -16.041 16.284 17.290 1.00 84.19 88 ILE A N 1
ATOM 699 C CA . ILE A 1 88 ? -14.980 15.489 17.930 1.00 84.19 88 ILE A CA 1
ATOM 700 C C . ILE A 1 88 ? -14.297 14.576 16.908 1.00 84.19 88 ILE A C 1
ATOM 702 O O . ILE A 1 88 ? -13.069 14.477 16.890 1.00 84.19 88 ILE A O 1
ATOM 706 N N . LEU A 1 89 ? -15.075 13.921 16.042 1.00 79.31 89 LEU A N 1
ATOM 707 C CA . LEU A 1 89 ? -14.542 13.076 14.975 1.00 79.31 89 LEU A CA 1
ATOM 708 C C . LEU A 1 89 ? -13.713 13.890 13.980 1.00 79.31 89 LEU A C 1
ATOM 710 O O . LEU A 1 89 ? -12.631 13.451 13.606 1.00 79.31 89 LEU A O 1
ATOM 714 N N . LEU A 1 90 ? -14.162 15.091 13.614 1.00 82.88 90 LEU A N 1
ATOM 715 C CA . LEU A 1 90 ? -13.425 15.972 12.711 1.00 82.88 90 LEU A CA 1
ATOM 716 C C . LEU A 1 90 ? -12.089 16.429 13.316 1.00 82.88 90 LEU A C 1
ATOM 718 O O . LEU A 1 90 ? -11.054 16.341 12.658 1.00 82.88 90 LEU A O 1
ATOM 722 N N . ILE A 1 91 ? -12.079 16.844 14.588 1.00 83.81 91 ILE A N 1
ATOM 723 C CA . ILE A 1 91 ? -10.845 17.222 15.300 1.00 83.81 91 ILE A CA 1
ATOM 724 C C . ILE A 1 91 ? -9.893 16.023 15.397 1.00 83.81 91 ILE A C 1
ATOM 726 O O . ILE A 1 91 ? -8.688 16.160 15.167 1.00 83.81 91 ILE A O 1
ATOM 730 N N . ARG A 1 92 ? -10.427 14.835 15.705 1.00 82.50 92 ARG A N 1
ATOM 731 C CA . ARG A 1 92 ? -9.652 13.592 15.765 1.00 82.50 92 ARG A CA 1
ATOM 732 C C . ARG A 1 92 ? -9.013 13.263 14.418 1.00 82.50 92 ARG A C 1
ATOM 734 O O . ARG A 1 92 ? -7.845 12.881 14.408 1.00 82.50 92 ARG A O 1
ATOM 741 N N . GLU A 1 93 ? -9.743 13.428 13.320 1.00 77.62 93 GLU A N 1
ATOM 742 C CA . GLU A 1 93 ? -9.252 13.131 11.973 1.00 77.62 93 GLU A CA 1
ATOM 743 C C . GLU A 1 93 ? -8.137 14.098 11.556 1.00 77.62 93 GLU A C 1
ATOM 745 O O . GLU A 1 93 ? -7.066 13.665 11.127 1.00 77.62 93 GLU A O 1
ATOM 750 N N . CYS A 1 94 ? -8.316 15.401 11.807 1.00 73.94 94 CYS A N 1
ATOM 751 C CA . CYS A 1 94 ? -7.267 16.402 11.598 1.00 73.94 94 CYS A CA 1
ATOM 752 C C . CYS A 1 94 ? -6.005 16.091 12.418 1.00 73.94 94 CYS A C 1
ATOM 754 O O . CYS A 1 94 ? -4.888 16.125 11.898 1.00 73.94 94 CYS A O 1
ATOM 756 N N . PHE A 1 95 ? -6.163 15.736 13.697 1.00 72.75 95 PHE A N 1
ATOM 757 C CA . PHE A 1 95 ? -5.031 15.397 14.558 1.00 72.75 95 PHE A CA 1
ATOM 758 C C . PHE A 1 95 ? -4.337 14.099 14.127 1.00 72.75 95 PHE A C 1
ATOM 760 O O . PHE A 1 95 ? -3.112 13.989 14.201 1.00 72.75 95 PHE A O 1
ATOM 767 N N . PHE A 1 96 ? -5.100 13.111 13.657 1.00 68.50 96 PHE A N 1
ATOM 768 C CA . PHE A 1 96 ? -4.556 11.863 13.133 1.00 68.50 96 PHE A CA 1
ATOM 769 C C . PHE A 1 96 ? -3.727 12.106 11.870 1.00 68.50 96 PHE A C 1
ATOM 771 O O . PHE A 1 96 ? -2.602 11.611 11.786 1.00 68.50 96 PHE A O 1
ATOM 778 N N . PHE A 1 97 ? -4.222 12.934 10.948 1.00 67.31 97 PHE A N 1
ATOM 779 C CA . PHE A 1 97 ? -3.514 13.298 9.723 1.00 67.31 97 PHE A CA 1
ATOM 780 C C . PHE A 1 97 ? -2.195 14.030 10.011 1.00 67.31 97 PHE A C 1
ATOM 782 O O . PHE A 1 97 ? -1.136 13.613 9.538 1.00 67.31 97 PHE A O 1
ATOM 789 N N . VAL A 1 98 ? -2.223 15.058 10.868 1.00 68.12 98 VAL A N 1
ATOM 790 C CA . VAL A 1 98 ? -1.021 15.828 11.242 1.00 68.12 98 VAL A CA 1
ATOM 791 C C . VAL A 1 98 ? -0.015 14.963 12.003 1.00 68.12 98 VAL A C 1
ATOM 793 O O . VAL A 1 98 ? 1.189 15.067 11.780 1.00 68.12 98 VAL A O 1
ATOM 796 N N . ARG A 1 99 ? -0.474 14.066 12.882 1.00 66.50 99 ARG A N 1
ATOM 797 C CA . ARG A 1 99 ? 0.417 13.197 13.665 1.00 66.50 99 ARG A CA 1
ATOM 798 C C . ARG A 1 99 ? 0.998 12.043 12.845 1.00 66.50 99 ARG A C 1
ATOM 800 O O . ARG A 1 99 ? 2.107 11.600 13.142 1.00 66.50 99 ARG A O 1
ATOM 807 N N . ASN A 1 100 ? 0.280 11.570 11.826 1.00 74.69 100 ASN A N 1
ATOM 808 C CA . ASN A 1 100 ? 0.647 10.400 11.025 1.00 74.69 100 ASN A CA 1
ATOM 809 C C . ASN A 1 100 ? 1.074 10.743 9.584 1.00 74.69 100 ASN A C 1
ATOM 811 O O . ASN A 1 100 ? 1.157 9.857 8.734 1.00 74.69 100 ASN A O 1
ATOM 815 N N . TRP A 1 101 ? 1.402 12.008 9.309 1.00 78.25 101 TRP A N 1
ATOM 816 C CA . TRP A 1 101 ? 1.816 12.494 7.985 1.00 78.25 101 TRP A CA 1
ATOM 817 C C . TRP A 1 101 ? 2.942 11.666 7.339 1.00 78.25 101 TRP A C 1
ATOM 819 O O . TRP A 1 101 ? 2.944 11.453 6.130 1.00 78.25 101 TRP A O 1
ATOM 829 N N . ARG A 1 102 ? 3.865 11.118 8.143 1.00 79.69 102 ARG A N 1
ATOM 830 C CA . ARG A 1 102 ? 4.961 10.243 7.679 1.00 79.69 102 ARG A CA 1
ATOM 831 C C . ARG A 1 102 ? 4.456 8.948 7.052 1.00 79.69 102 ARG A C 1
ATOM 833 O O . ARG A 1 102 ? 4.971 8.523 6.023 1.00 79.69 102 ARG A O 1
ATOM 840 N N . PHE A 1 103 ? 3.446 8.334 7.667 1.00 81.56 103 PHE A N 1
ATOM 841 C CA . PHE A 1 103 ? 2.780 7.175 7.088 1.00 81.56 103 PHE A CA 1
ATOM 842 C C . PHE A 1 103 ? 2.052 7.569 5.804 1.00 81.56 103 PHE A C 1
ATOM 844 O O . PHE A 1 103 ? 2.134 6.836 4.829 1.00 81.56 103 PHE A O 1
ATOM 851 N N . GLY A 1 104 ? 1.425 8.751 5.771 1.00 81.00 104 GLY A N 1
ATOM 852 C CA . GLY A 1 104 ? 0.829 9.308 4.554 1.00 81.00 104 GLY A CA 1
ATOM 853 C C . GLY A 1 104 ? 1.832 9.406 3.401 1.00 81.00 104 GLY A C 1
ATOM 854 O O . GLY A 1 104 ? 1.547 8.926 2.307 1.00 81.00 104 GLY A O 1
ATOM 855 N N . ILE A 1 105 ? 3.035 9.937 3.650 1.00 83.31 105 ILE A N 1
ATOM 856 C CA . ILE A 1 105 ? 4.115 10.006 2.649 1.00 83.31 105 ILE A CA 1
ATOM 857 C C . ILE A 1 105 ? 4.547 8.607 2.206 1.00 83.31 105 ILE A C 1
ATOM 859 O O . ILE A 1 105 ? 4.634 8.349 1.010 1.00 83.31 105 ILE A O 1
ATOM 863 N N . PHE A 1 106 ? 4.788 7.693 3.148 1.00 87.00 106 PHE A N 1
ATOM 864 C CA . PHE A 1 106 ? 5.202 6.323 2.836 1.00 87.00 106 PHE A CA 1
ATOM 865 C C . PHE A 1 106 ? 4.144 5.555 2.033 1.00 87.00 106 PHE A C 1
ATOM 867 O O . PHE A 1 106 ? 4.472 4.903 1.047 1.00 87.00 106 PHE A O 1
ATOM 874 N N . ALA A 1 107 ? 2.874 5.661 2.418 1.00 84.81 107 ALA A N 1
ATOM 875 C CA . ALA A 1 107 ? 1.759 5.039 1.717 1.00 84.81 107 ALA A CA 1
ATOM 876 C C . ALA A 1 107 ? 1.569 5.629 0.317 1.00 84.81 107 ALA A C 1
ATOM 878 O O . ALA A 1 107 ? 1.415 4.887 -0.652 1.00 84.81 107 ALA A O 1
ATOM 879 N N . THR A 1 108 ? 1.635 6.957 0.201 1.00 85.69 108 THR A N 1
ATOM 880 C CA . THR A 1 108 ? 1.571 7.642 -1.096 1.00 85.69 108 THR A CA 1
ATOM 881 C C . THR A 1 108 ? 2.713 7.172 -1.986 1.00 85.69 108 THR A C 1
ATOM 883 O O . THR A 1 108 ? 2.485 6.797 -3.129 1.00 85.69 108 THR A O 1
ATOM 886 N N . TYR A 1 109 ? 3.930 7.103 -1.448 1.00 88.94 109 TYR A N 1
ATOM 887 C CA . TYR A 1 109 ? 5.086 6.576 -2.159 1.00 88.94 109 TYR A CA 1
ATOM 888 C C . TYR A 1 109 ? 4.855 5.130 -2.621 1.00 88.94 109 TYR A C 1
ATOM 890 O O . TYR A 1 109 ? 5.026 4.843 -3.801 1.00 88.94 109 TYR A O 1
ATOM 898 N N . PHE A 1 110 ? 4.400 4.240 -1.733 1.00 88.06 110 PHE A N 1
ATOM 899 C CA . PHE A 1 110 ? 4.170 2.823 -2.035 1.00 88.06 110 PHE A CA 1
ATOM 900 C C . PHE A 1 110 ? 3.226 2.608 -3.225 1.00 88.06 110 PHE A C 1
ATOM 902 O O . PHE A 1 110 ? 3.493 1.755 -4.068 1.00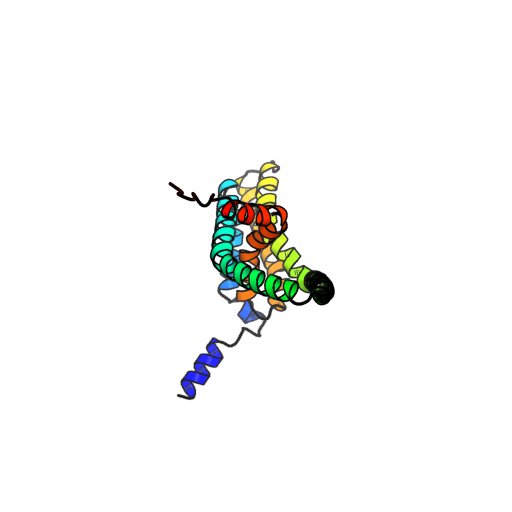 88.06 110 PHE A O 1
ATOM 909 N N . TYR A 1 111 ? 2.146 3.389 -3.311 1.00 87.69 111 TYR A N 1
ATOM 910 C CA . TYR A 1 111 ? 1.144 3.239 -4.369 1.00 87.69 111 TYR A CA 1
ATOM 911 C C . TYR A 1 111 ? 1.429 4.072 -5.618 1.00 87.69 111 TYR A C 1
ATOM 913 O O . TYR A 1 111 ? 1.160 3.603 -6.719 1.00 87.69 111 TYR A O 1
ATOM 921 N N . VAL A 1 112 ? 1.977 5.283 -5.485 1.00 89.06 112 VAL A N 1
ATOM 922 C CA . VAL A 1 112 ? 2.193 6.198 -6.619 1.00 89.06 112 VAL A CA 1
ATOM 923 C C . VAL A 1 112 ? 3.493 5.885 -7.360 1.00 89.06 112 VAL A C 1
ATOM 925 O O . VAL A 1 112 ? 3.517 5.956 -8.592 1.00 89.06 112 VAL A O 1
ATOM 928 N N . MET A 1 113 ? 4.565 5.485 -6.659 1.00 88.88 113 MET A N 1
ATOM 929 C CA . MET A 1 113 ? 5.846 5.211 -7.322 1.00 88.88 113 MET A CA 1
ATOM 930 C C . MET A 1 113 ? 5.782 4.142 -8.407 1.00 88.88 113 MET A C 1
ATOM 932 O O . MET A 1 113 ? 6.363 4.373 -9.461 1.00 88.88 113 MET A O 1
ATOM 936 N N . PRO A 1 114 ? 5.082 3.008 -8.237 1.00 86.75 114 PRO A N 1
ATOM 937 C CA . PRO A 1 114 ? 4.968 2.016 -9.296 1.00 86.75 114 PRO A CA 1
ATOM 938 C C . PRO A 1 114 ? 4.400 2.601 -10.594 1.00 86.75 114 PRO A C 1
ATOM 940 O O . PRO A 1 114 ? 4.852 2.225 -11.673 1.00 86.75 114 PRO A O 1
ATOM 943 N N . PHE A 1 115 ? 3.450 3.537 -10.531 1.00 87.38 115 PHE A N 1
ATOM 944 C CA . PHE A 1 115 ? 2.918 4.199 -11.728 1.00 87.38 115 PHE A CA 1
ATOM 945 C C . PHE A 1 115 ? 3.917 5.189 -12.324 1.00 87.38 115 PHE A C 1
ATOM 947 O O . PHE A 1 115 ? 4.163 5.141 -13.534 1.00 87.38 115 PHE A O 1
ATOM 954 N N . LEU A 1 116 ? 4.546 6.011 -11.476 1.00 88.12 116 LEU A N 1
ATOM 955 C CA . LEU A 1 116 ? 5.632 6.907 -11.880 1.00 88.12 116 LEU A CA 1
ATOM 956 C C . LEU A 1 116 ? 6.773 6.136 -12.547 1.00 88.12 116 LEU A C 1
ATOM 958 O O . LEU A 1 116 ? 7.281 6.581 -13.564 1.00 88.12 116 LEU A O 1
ATOM 962 N N . PHE A 1 117 ? 7.127 4.957 -12.039 1.00 87.31 117 PHE A N 1
ATOM 963 C CA . PHE A 1 117 ? 8.164 4.085 -12.583 1.00 87.31 117 PHE A CA 1
ATOM 964 C C . PHE A 1 117 ? 7.872 3.683 -14.035 1.00 87.31 117 PHE A C 1
ATOM 966 O O . PHE A 1 117 ? 8.741 3.794 -14.895 1.00 87.31 117 PHE A O 1
ATOM 973 N N . THR A 1 118 ? 6.636 3.269 -14.339 1.00 87.00 118 THR A N 1
ATOM 974 C CA . THR A 1 118 ? 6.222 2.974 -15.726 1.00 87.00 118 THR A CA 1
ATOM 975 C C . THR A 1 118 ? 6.233 4.201 -16.622 1.00 87.00 118 THR A C 1
ATOM 977 O O . THR A 1 118 ? 6.599 4.095 -17.788 1.00 87.00 118 THR A O 1
ATOM 980 N N . TRP A 1 119 ? 5.850 5.356 -16.087 1.00 87.38 119 TRP A N 1
ATOM 981 C CA . TRP A 1 119 ? 5.854 6.603 -16.842 1.00 87.38 119 TRP A CA 1
ATOM 982 C C . TRP A 1 119 ? 7.282 7.084 -17.143 1.00 87.38 119 TRP A C 1
ATOM 984 O O . TRP A 1 119 ? 7.602 7.371 -18.291 1.00 87.38 119 TRP A O 1
ATOM 994 N N . LEU A 1 120 ? 8.171 7.062 -16.147 1.00 87.50 120 LEU A N 1
ATOM 995 C CA . LEU A 1 120 ? 9.600 7.369 -16.276 1.00 87.50 120 LEU A CA 1
ATOM 996 C C . LEU A 1 120 ? 10.301 6.438 -17.269 1.00 87.50 120 LEU A C 1
ATOM 998 O O . LEU A 1 120 ? 11.138 6.890 -18.046 1.00 87.50 120 LEU A O 1
ATOM 1002 N N . LEU A 1 121 ? 9.938 5.151 -17.275 1.00 86.81 121 LEU A N 1
ATOM 1003 C CA . LEU A 1 121 ? 10.437 4.199 -18.266 1.00 86.81 121 LEU A CA 1
ATOM 1004 C C . LEU A 1 121 ? 10.012 4.555 -19.686 1.00 86.81 121 LEU A C 1
ATOM 1006 O O . LEU A 1 121 ? 10.817 4.421 -20.601 1.00 86.81 121 LEU A O 1
ATOM 1010 N N . HIS A 1 122 ? 8.770 5.007 -19.870 1.00 87.00 122 HIS A N 1
ATOM 1011 C CA . HIS A 1 122 ? 8.261 5.374 -21.188 1.00 87.00 122 HIS A CA 1
ATOM 1012 C C . HIS A 1 122 ? 8.957 6.615 -21.762 1.00 87.00 122 HIS A C 1
ATOM 1014 O O . HIS A 1 122 ? 9.175 6.685 -22.966 1.00 87.00 122 HIS A O 1
ATOM 1020 N N . GLN A 1 123 ? 9.353 7.553 -20.898 1.00 87.38 123 GLN A N 1
ATOM 1021 C CA . GLN A 1 123 ? 10.037 8.789 -21.288 1.00 87.38 123 GLN A CA 1
ATOM 1022 C C . GLN A 1 123 ? 11.548 8.625 -21.497 1.00 87.38 123 GLN A C 1
ATOM 1024 O O . GLN A 1 123 ? 12.219 9.574 -21.899 1.00 87.38 123 GLN A O 1
ATOM 1029 N N . SER A 1 124 ? 12.116 7.460 -21.183 1.00 85.19 124 SER A N 1
ATOM 1030 C CA . SER A 1 124 ? 13.561 7.268 -21.243 1.00 85.19 124 SER A CA 1
ATOM 1031 C C . SER A 1 124 ? 14.034 6.902 -22.646 1.00 85.19 124 SER A C 1
ATOM 1033 O O . SER A 1 124 ? 13.588 5.920 -23.230 1.00 85.19 124 SER A O 1
ATOM 1035 N N . THR A 1 125 ? 15.016 7.650 -23.144 1.00 81.38 125 THR A N 1
ATOM 1036 C CA . THR A 1 125 ? 15.691 7.405 -24.430 1.00 81.38 125 THR A CA 1
ATOM 1037 C C . THR A 1 125 ? 16.757 6.298 -24.352 1.00 81.38 125 THR A C 1
ATOM 1039 O O . THR A 1 125 ? 17.296 5.869 -25.368 1.00 81.38 125 THR A O 1
ATOM 1042 N N . TYR A 1 126 ? 17.099 5.841 -23.144 1.00 81.94 126 TYR A N 1
ATOM 1043 C CA . TYR A 1 126 ? 18.146 4.846 -22.890 1.00 81.94 126 TYR A CA 1
ATOM 1044 C C . TYR A 1 126 ? 17.647 3.405 -23.097 1.00 81.94 126 TYR A C 1
ATOM 1046 O O . TYR A 1 126 ? 16.439 3.158 -23.043 1.00 81.94 126 TYR A O 1
ATOM 1054 N N . PRO A 1 127 ? 18.551 2.420 -23.293 1.00 84.12 127 PRO A N 1
ATOM 1055 C CA . PRO A 1 127 ? 18.165 1.020 -23.455 1.00 84.12 127 PRO A CA 1
ATOM 1056 C C . PRO A 1 127 ? 17.271 0.545 -22.304 1.00 84.12 127 PRO A C 1
ATOM 1058 O O . PRO A 1 127 ? 17.653 0.600 -21.132 1.00 84.12 127 PRO A O 1
ATOM 1061 N N . ALA A 1 128 ? 16.093 0.028 -22.666 1.00 80.19 128 ALA A N 1
ATOM 1062 C CA . ALA A 1 128 ? 14.992 -0.255 -21.745 1.00 80.19 128 ALA A CA 1
ATOM 1063 C C . ALA A 1 128 ? 15.402 -1.111 -20.535 1.00 80.19 128 ALA A C 1
ATOM 1065 O O . ALA A 1 128 ? 14.945 -0.870 -19.418 1.00 80.19 128 ALA A O 1
ATOM 1066 N N . SER A 1 129 ? 16.295 -2.084 -20.730 1.00 85.19 129 SER A N 1
ATOM 1067 C CA . SER A 1 129 ? 16.787 -2.948 -19.653 1.00 85.19 129 SER A CA 1
ATOM 1068 C C . SER A 1 129 ? 17.602 -2.177 -18.615 1.00 85.19 129 SER A C 1
ATOM 1070 O O . SER A 1 129 ? 17.362 -2.330 -17.420 1.00 85.19 129 SER A O 1
ATOM 1072 N N . VAL A 1 130 ? 18.536 -1.325 -19.047 1.00 86.12 130 VAL A N 1
ATOM 1073 C CA . VAL A 1 130 ? 19.426 -0.581 -18.139 1.00 86.12 130 VAL A CA 1
ATOM 1074 C C . VAL A 1 130 ? 18.623 0.435 -17.334 1.00 86.12 130 VAL A C 1
ATOM 1076 O O . VAL A 1 130 ? 18.747 0.485 -16.111 1.00 86.12 130 VAL A O 1
ATOM 1079 N N . THR A 1 131 ? 17.735 1.175 -18.002 1.00 87.12 131 THR A N 1
ATOM 1080 C CA . THR A 1 131 ? 16.832 2.140 -17.361 1.00 87.12 131 THR A CA 1
ATOM 1081 C C . THR A 1 131 ? 15.910 1.467 -16.345 1.00 87.12 131 THR A C 1
ATOM 1083 O O . THR A 1 131 ? 15.689 1.993 -15.256 1.00 87.12 131 THR A O 1
ATOM 1086 N N . LYS A 1 132 ? 15.386 0.276 -16.666 1.00 87.31 132 LYS A N 1
ATOM 1087 C CA . LYS A 1 132 ? 14.511 -0.481 -15.762 1.00 87.31 132 LYS A CA 1
ATOM 1088 C C . LYS A 1 132 ? 15.229 -0.869 -14.480 1.00 87.31 132 LYS A C 1
ATOM 1090 O O . LYS A 1 132 ? 14.696 -0.620 -13.403 1.00 87.31 132 LYS A O 1
ATOM 1095 N N . TRP A 1 133 ? 16.419 -1.454 -14.576 1.00 87.25 133 TRP A N 1
ATOM 1096 C CA . TRP A 1 133 ? 17.164 -1.883 -13.391 1.00 87.25 133 TRP A CA 1
ATOM 1097 C C . TRP A 1 133 ? 17.668 -0.703 -12.555 1.00 87.25 133 TRP A C 1
ATOM 1099 O O . TRP A 1 133 ? 17.592 -0.764 -11.328 1.00 87.25 133 TRP A O 1
ATOM 1109 N N . SER A 1 134 ? 18.111 0.390 -13.186 1.00 88.44 134 SER A N 1
ATOM 1110 C CA . SER A 1 134 ? 18.591 1.577 -12.467 1.00 88.44 134 SER A CA 1
ATOM 1111 C C . SER A 1 134 ? 17.470 2.282 -11.699 1.00 88.44 134 SER A C 1
ATOM 1113 O O . SER A 1 134 ? 17.608 2.524 -10.499 1.00 88.44 134 SER A O 1
ATOM 1115 N N . LEU A 1 135 ? 16.320 2.527 -12.337 1.00 88.44 135 LEU A N 1
ATOM 1116 C CA . LEU A 1 135 ? 15.141 3.086 -11.669 1.00 88.44 135 LEU A CA 1
ATOM 1117 C C . LEU A 1 135 ? 14.657 2.178 -10.534 1.00 88.44 135 LEU A C 1
ATOM 1119 O O . LEU A 1 135 ? 14.174 2.674 -9.516 1.00 88.44 135 LEU A O 1
ATOM 1123 N N . LEU A 1 136 ? 14.769 0.856 -10.698 1.00 89.88 136 LEU A N 1
ATOM 1124 C CA . LEU A 1 136 ? 14.279 -0.108 -9.716 1.00 89.88 136 LEU A CA 1
ATOM 1125 C C . LEU A 1 136 ? 15.175 -0.072 -8.476 1.00 89.88 136 LEU A C 1
ATOM 1127 O O . LEU A 1 136 ? 14.659 0.019 -7.365 1.00 89.88 136 LEU A O 1
ATOM 1131 N N . LEU A 1 137 ? 16.497 -0.022 -8.660 1.00 89.19 137 LEU A N 1
ATOM 1132 C CA . LEU A 1 137 ? 17.454 0.169 -7.567 1.00 89.19 137 LEU A CA 1
ATOM 1133 C C . LEU A 1 137 ? 17.227 1.489 -6.822 1.00 89.19 137 LEU A C 1
ATOM 1135 O O . LEU A 1 137 ? 17.180 1.490 -5.592 1.00 89.19 137 LEU A O 1
ATOM 1139 N N . ILE A 1 138 ? 17.023 2.594 -7.545 1.00 89.38 138 ILE A N 1
ATOM 1140 C CA . ILE A 1 138 ? 16.736 3.905 -6.938 1.00 89.38 138 ILE A CA 1
ATOM 1141 C C . ILE A 1 138 ? 15.429 3.851 -6.137 1.00 89.38 138 ILE A C 1
ATOM 1143 O O . ILE A 1 138 ? 15.372 4.313 -4.996 1.00 89.38 138 ILE A O 1
ATOM 1147 N N . SER A 1 139 ? 14.387 3.239 -6.703 1.00 88.94 139 SER A N 1
ATOM 1148 C CA . SER A 1 139 ? 13.082 3.102 -6.048 1.00 88.94 139 SER A CA 1
ATOM 1149 C C . SER A 1 139 ? 13.162 2.218 -4.801 1.00 88.94 139 SER A C 1
ATOM 1151 O O . SER A 1 139 ? 12.599 2.551 -3.763 1.00 88.94 139 SER A O 1
ATOM 1153 N N . LEU A 1 140 ? 13.911 1.114 -4.850 1.00 90.31 140 LEU A N 1
ATOM 1154 C CA . LEU A 1 140 ? 14.135 0.258 -3.683 1.00 90.31 140 LEU A CA 1
ATOM 1155 C C . LEU A 1 140 ? 14.943 0.965 -2.591 1.00 90.31 140 LEU A C 1
ATOM 1157 O O . LEU A 1 140 ? 14.612 0.833 -1.414 1.00 90.31 140 LEU A O 1
ATOM 1161 N N . GLY A 1 141 ? 15.970 1.733 -2.962 1.00 88.00 141 GLY A N 1
ATOM 1162 C CA . GLY A 1 141 ? 16.770 2.511 -2.013 1.00 88.00 141 GLY A CA 1
ATOM 1163 C C . GLY A 1 141 ? 15.941 3.576 -1.292 1.00 88.00 141 GLY A C 1
ATOM 1164 O O . GLY A 1 141 ? 16.012 3.708 -0.068 1.00 88.00 141 GLY A O 1
ATOM 1165 N N . LEU A 1 142 ? 15.083 4.283 -2.029 1.00 88.25 142 LEU A N 1
ATOM 1166 C CA . LEU A 1 142 ? 14.138 5.243 -1.456 1.00 88.25 142 LEU A CA 1
ATOM 1167 C C . LEU A 1 142 ? 13.089 4.562 -0.572 1.00 88.25 142 LEU A C 1
ATOM 1169 O O . LEU A 1 142 ? 12.823 5.041 0.532 1.00 88.25 142 LEU A O 1
ATOM 1173 N N . PHE A 1 143 ? 12.533 3.428 -1.009 1.00 87.69 143 PHE A N 1
ATOM 1174 C CA . PHE A 1 143 ? 11.620 2.627 -0.192 1.00 87.69 143 P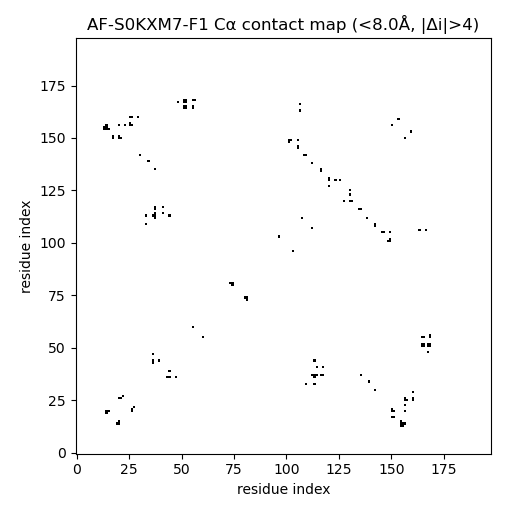HE A CA 1
ATOM 1175 C C . PHE A 1 143 ? 12.276 2.220 1.130 1.00 87.69 143 PHE A C 1
ATOM 1177 O O . PHE A 1 143 ? 11.679 2.374 2.197 1.00 87.69 143 PHE A O 1
ATOM 1184 N N . TYR A 1 144 ? 13.527 1.762 1.069 1.00 85.88 144 TYR A N 1
ATOM 1185 C CA . TYR A 1 144 ? 14.312 1.394 2.237 1.00 85.88 144 TYR A CA 1
ATOM 1186 C C . TYR A 1 144 ? 14.465 2.582 3.207 1.00 85.88 144 TYR A C 1
ATOM 1188 O O . TYR A 1 144 ? 14.095 2.459 4.377 1.00 85.88 144 TYR A O 1
ATOM 1196 N N . GLY A 1 145 ? 14.884 3.758 2.731 1.00 83.19 145 GLY A N 1
ATOM 1197 C CA . GLY A 1 145 ? 15.031 4.950 3.580 1.00 83.19 145 GLY A CA 1
ATOM 1198 C C . GLY A 1 145 ? 13.711 5.444 4.192 1.00 83.19 145 GLY A C 1
ATOM 1199 O O . GLY A 1 145 ? 13.639 5.743 5.386 1.00 83.19 145 GLY A O 1
ATOM 1200 N N . LEU A 1 146 ? 12.630 5.474 3.406 1.00 83.19 146 LEU A N 1
ATOM 1201 C CA . LEU A 1 146 ? 11.301 5.877 3.886 1.00 83.19 146 LEU A CA 1
ATOM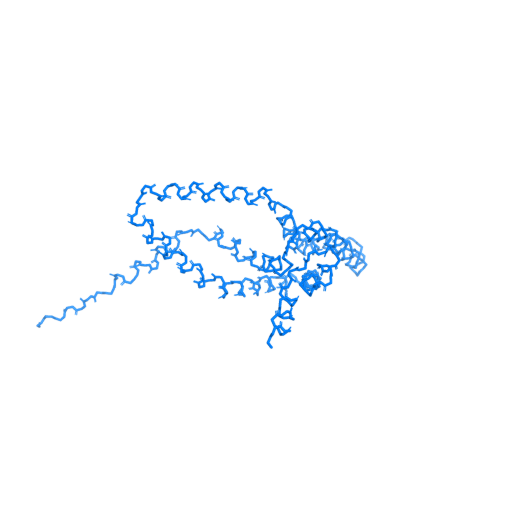 1202 C C . LEU A 1 146 ? 10.729 4.883 4.901 1.00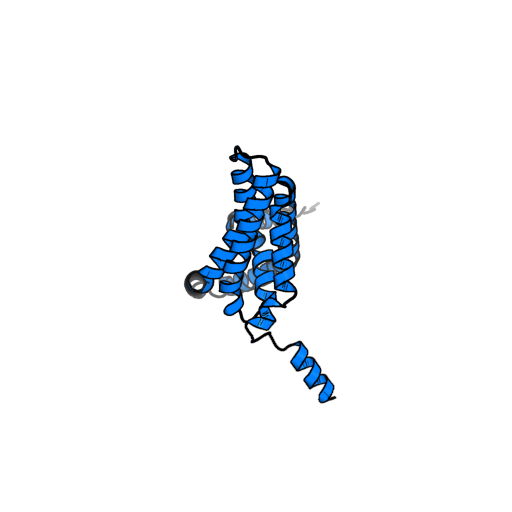 83.19 146 LEU A C 1
ATOM 1204 O O . LEU A 1 146 ? 10.102 5.283 5.884 1.00 83.19 146 LEU A O 1
ATOM 1208 N N . SER A 1 147 ? 10.966 3.590 4.690 1.00 77.06 147 SER A N 1
ATOM 1209 C CA . SER A 1 147 ? 10.527 2.553 5.619 1.00 77.06 147 SER A CA 1
ATOM 1210 C C . SER A 1 147 ? 11.206 2.699 6.983 1.00 77.06 147 SER A C 1
ATOM 1212 O O . SER A 1 147 ? 10.533 2.572 8.004 1.00 77.06 147 SER A O 1
ATOM 1214 N N . GLU A 1 148 ? 12.488 3.072 7.034 1.00 75.31 148 GLU A N 1
ATOM 1215 C CA . GLU A 1 148 ? 13.212 3.304 8.288 1.00 75.31 148 GLU A CA 1
ATOM 1216 C C . GLU A 1 148 ? 12.607 4.468 9.093 1.00 75.31 148 GLU A C 1
ATOM 1218 O O . GLU A 1 148 ? 12.405 4.366 10.309 1.00 75.31 148 GLU A O 1
ATOM 1223 N N . LEU A 1 149 ? 12.213 5.548 8.415 1.00 74.88 149 LEU A N 1
ATOM 1224 C CA . LEU A 1 149 ? 11.561 6.711 9.029 1.00 74.88 149 LEU A CA 1
ATOM 1225 C C . LEU A 1 149 ? 10.207 6.379 9.681 1.00 74.88 149 LEU A C 1
ATOM 1227 O O . LEU A 1 149 ? 9.843 6.992 10.691 1.00 74.88 149 LEU A O 1
ATOM 1231 N N . VAL A 1 150 ? 9.462 5.418 9.126 1.00 75.06 150 VAL A N 1
ATOM 1232 C CA . VAL A 1 150 ? 8.135 5.012 9.625 1.00 75.06 150 VAL A CA 1
ATOM 1233 C C . VAL A 1 150 ? 8.241 3.901 10.671 1.00 75.06 150 VAL A C 1
ATOM 1235 O O . VAL A 1 150 ? 7.614 3.975 11.732 1.00 75.06 150 VAL A O 1
ATOM 1238 N N . TYR A 1 151 ? 9.072 2.890 10.422 1.00 69.75 151 TYR A N 1
ATOM 1239 C CA . TYR A 1 151 ? 9.193 1.720 11.290 1.00 69.75 151 TYR A CA 1
ATOM 1240 C C . TYR A 1 151 ? 9.917 2.008 12.607 1.00 69.75 151 TYR A C 1
ATOM 1242 O O . TYR A 1 151 ? 9.547 1.437 13.629 1.00 69.75 151 TYR A O 1
ATOM 1250 N N . THR A 1 152 ? 10.880 2.937 12.643 1.00 64.94 152 THR A N 1
ATOM 1251 C CA . THR A 1 152 ? 11.614 3.279 13.883 1.00 64.94 152 THR A CA 1
ATOM 1252 C C . THR A 1 152 ? 10.743 3.898 14.982 1.00 64.94 152 THR A C 1
ATOM 1254 O O . THR A 1 152 ? 11.157 3.940 16.141 1.00 64.94 152 THR A O 1
ATOM 1257 N N . ARG A 1 153 ? 9.543 4.386 14.646 1.00 61.59 153 ARG A N 1
ATOM 1258 C CA . ARG A 1 153 ? 8.590 5.005 15.587 1.00 61.59 153 ARG A CA 1
ATOM 1259 C C . ARG A 1 153 ? 7.281 4.230 15.735 1.00 61.59 153 ARG A C 1
ATOM 1261 O O . ARG A 1 153 ? 6.500 4.536 16.636 1.00 61.59 153 ARG A O 1
ATOM 1268 N N . SER A 1 154 ? 7.041 3.236 14.886 1.00 59.69 154 SER A N 1
ATOM 1269 C CA . SER A 1 154 ? 5.869 2.373 14.964 1.00 59.69 154 SER A CA 1
ATOM 1270 C C . SER A 1 154 ? 6.100 1.264 15.990 1.00 59.69 154 SER A C 1
ATOM 1272 O O . SER A 1 154 ? 6.996 0.440 15.835 1.00 59.69 154 SER A O 1
ATOM 1274 N N . LYS A 1 155 ? 5.233 1.190 17.004 1.00 58.16 155 LYS A N 1
ATOM 1275 C CA . LYS A 1 155 ? 5.246 0.108 18.003 1.00 58.16 155 LYS A CA 1
ATOM 1276 C C . LYS A 1 155 ? 4.693 -1.227 17.470 1.00 58.16 155 LYS A C 1
ATOM 1278 O O . LYS A 1 155 ? 4.769 -2.225 18.177 1.00 58.16 155 LYS A O 1
ATOM 1283 N N . ASN A 1 156 ? 4.095 -1.253 16.270 1.00 67.56 156 ASN A N 1
ATOM 1284 C CA . ASN A 1 156 ? 3.444 -2.444 15.716 1.00 67.56 156 ASN A CA 1
ATOM 1285 C C . ASN A 1 156 ? 3.674 -2.576 14.199 1.00 67.56 156 ASN A C 1
ATOM 1287 O O . ASN A 1 156 ? 2.998 -1.941 13.390 1.00 67.56 156 ASN A O 1
ATOM 1291 N N . SER A 1 157 ? 4.613 -3.446 13.826 1.00 67.81 157 SER A N 1
ATOM 1292 C CA . SER A 1 157 ? 5.015 -3.706 12.439 1.00 67.81 157 SER A CA 1
ATOM 1293 C C . SER A 1 157 ? 3.938 -4.401 11.598 1.00 67.81 157 SER A C 1
ATOM 1295 O O . SER A 1 157 ? 3.902 -4.219 10.382 1.00 67.81 157 SER A O 1
ATOM 1297 N N . LEU A 1 158 ? 3.049 -5.175 12.224 1.00 70.81 158 LEU A N 1
ATOM 1298 C CA . LEU A 1 158 ? 1.947 -5.863 11.545 1.00 70.81 158 LEU A CA 1
ATOM 1299 C C . LEU A 1 158 ? 0.771 -4.909 11.305 1.00 70.81 158 LEU A C 1
ATOM 1301 O O . LEU A 1 158 ? 0.163 -4.931 10.238 1.00 70.81 158 LEU A O 1
ATOM 1305 N N . GLY A 1 159 ? 0.523 -4.004 12.258 1.00 70.38 159 GLY A N 1
ATOM 1306 C CA . GLY A 1 159 ? -0.448 -2.921 12.097 1.00 70.38 159 GLY A CA 1
ATOM 1307 C C . GLY A 1 159 ? -0.115 -2.013 10.913 1.00 70.38 159 GLY A C 1
ATOM 1308 O O . GLY A 1 159 ? -1.002 -1.701 10.129 1.00 70.38 159 GLY A O 1
ATOM 1309 N N . LEU A 1 160 ? 1.166 -1.667 10.724 1.00 72.75 160 LEU A N 1
ATOM 1310 C CA . LEU A 1 160 ? 1.612 -0.898 9.556 1.00 72.75 160 LEU A CA 1
ATOM 1311 C C . 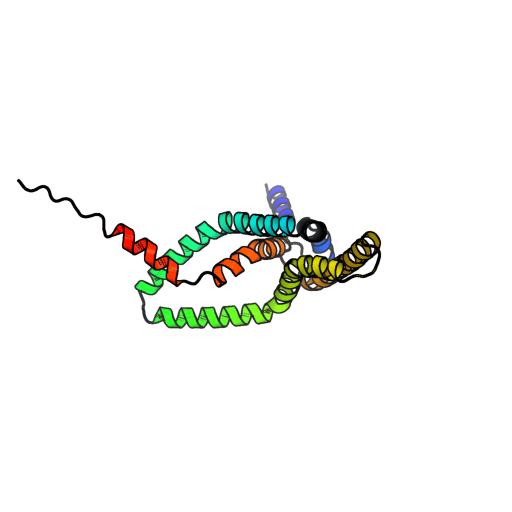LEU A 1 160 ? 1.311 -1.609 8.235 1.00 72.75 160 LEU A C 1
ATOM 1313 O O . LEU A 1 160 ? 0.782 -0.987 7.319 1.00 72.75 160 LEU A O 1
ATOM 1317 N N . LEU A 1 161 ? 1.631 -2.901 8.137 1.00 79.31 161 LEU A N 1
ATOM 1318 C CA . LEU A 1 161 ? 1.344 -3.692 6.941 1.00 79.31 161 LEU A CA 1
ATOM 1319 C C . LEU A 1 161 ? -0.152 -3.718 6.643 1.00 79.31 161 LEU A C 1
ATOM 1321 O O . LEU A 1 161 ? -0.550 -3.472 5.506 1.00 79.31 161 LEU A O 1
ATOM 1325 N N . TRP A 1 162 ? -0.975 -3.948 7.665 1.00 77.94 162 TRP A N 1
ATOM 1326 C CA . TRP A 1 162 ? -2.423 -3.951 7.498 1.00 77.94 162 TRP A CA 1
ATOM 1327 C C . TRP A 1 162 ? -2.945 -2.595 7.024 1.00 77.94 162 TRP A C 1
ATOM 1329 O O . TRP A 1 162 ? -3.733 -2.542 6.087 1.00 77.94 162 TRP A O 1
ATOM 1339 N N . SER A 1 163 ? -2.444 -1.499 7.600 1.00 78.69 163 SER A N 1
ATOM 1340 C CA . SER A 1 163 ? -2.823 -0.144 7.193 1.00 78.69 163 SER A CA 1
ATOM 1341 C C . SER A 1 163 ? -2.423 0.189 5.755 1.00 78.69 163 SER A C 1
ATOM 1343 O O . SER A 1 163 ? -3.143 0.920 5.086 1.00 78.69 163 SER A O 1
ATOM 1345 N N . VAL A 1 164 ? -1.297 -0.330 5.251 1.00 82.56 164 VAL A N 1
ATOM 1346 C CA . VAL A 1 164 ? -0.921 -0.147 3.837 1.00 82.56 164 VAL A CA 1
ATOM 1347 C C . VAL A 1 164 ? -1.856 -0.938 2.928 1.00 82.56 164 VAL A C 1
ATOM 1349 O O . VAL A 1 164 ? -2.290 -0.411 1.908 1.00 82.56 164 VAL A O 1
ATOM 1352 N N . ILE A 1 165 ? -2.194 -2.178 3.291 1.00 82.69 165 ILE A N 1
ATOM 1353 C CA . ILE A 1 165 ? -3.070 -3.049 2.488 1.00 82.69 165 ILE A CA 1
ATOM 1354 C C . ILE A 1 165 ? -4.520 -2.545 2.481 1.00 82.69 165 ILE A C 1
ATOM 1356 O O . ILE A 1 165 ? -5.187 -2.636 1.454 1.00 82.69 165 ILE A O 1
ATOM 1360 N N . SER A 1 166 ? -5.013 -1.992 3.592 1.00 79.94 166 SER A N 1
ATOM 1361 C CA . SER A 1 166 ? -6.383 -1.470 3.688 1.00 79.94 166 SER A CA 1
ATOM 1362 C C . SER A 1 166 ? -6.571 -0.109 3.021 1.00 79.94 166 SER A C 1
ATOM 1364 O O . SER A 1 166 ? -7.692 0.271 2.703 1.00 79.94 166 SER A O 1
ATOM 1366 N N . LEU A 1 167 ? -5.487 0.618 2.769 1.00 83.50 167 LEU A N 1
ATOM 1367 C CA . LEU A 1 167 ? -5.509 1.969 2.215 1.00 83.50 167 LEU A CA 1
ATOM 1368 C C . LEU A 1 167 ? -6.323 2.141 0.914 1.00 83.50 167 LEU A C 1
ATOM 1370 O O . LEU A 1 167 ? -7.103 3.089 0.847 1.00 83.50 167 LEU A O 1
ATOM 1374 N N . PRO A 1 168 ? -6.215 1.263 -0.109 1.00 79.94 168 PRO A N 1
ATOM 1375 C CA . PRO A 1 168 ? -7.050 1.356 -1.310 1.00 79.94 168 PRO A CA 1
ATOM 1376 C C . PRO A 1 168 ? -8.548 1.201 -1.022 1.00 79.94 168 PRO A C 1
ATOM 1378 O O . PRO A 1 168 ? -9.373 1.754 -1.743 1.00 79.94 168 PRO A O 1
ATOM 1381 N N . TYR A 1 169 ? -8.922 0.468 0.026 1.00 79.56 169 TYR A N 1
ATOM 1382 C CA . TYR A 1 169 ? -10.316 0.369 0.453 1.00 79.56 169 TYR A CA 1
ATOM 1383 C C . TYR A 1 169 ? -10.806 1.670 1.088 1.00 79.56 169 TYR A C 1
ATOM 1385 O O . TYR A 1 169 ? -11.884 2.156 0.741 1.00 79.56 169 TYR A O 1
ATOM 1393 N N . ASP A 1 170 ? -9.986 2.280 1.940 1.00 76.69 170 ASP A N 1
ATOM 1394 C CA . ASP A 1 170 ? -10.325 3.543 2.598 1.00 76.69 170 ASP A CA 1
ATOM 1395 C C . ASP A 1 170 ? -10.467 4.696 1.587 1.00 76.69 170 ASP A C 1
ATOM 1397 O O . ASP A 1 170 ? -11.385 5.514 1.697 1.00 76.69 170 ASP A O 1
ATOM 1401 N N . THR A 1 171 ? -9.622 4.742 0.549 1.00 78.81 171 THR A N 1
ATOM 1402 C CA . THR A 1 171 ? -9.729 5.758 -0.513 1.00 78.81 171 THR A CA 1
ATOM 1403 C C . THR A 1 171 ? -10.985 5.579 -1.361 1.00 78.81 171 THR A C 1
ATOM 1405 O O . THR A 1 171 ? -11.660 6.563 -1.665 1.00 78.81 171 THR A O 1
ATOM 1408 N N . VAL A 1 172 ? -11.355 4.341 -1.702 1.00 78.56 172 VAL A N 1
ATOM 1409 C CA . VAL A 1 172 ? -12.603 4.057 -2.428 1.00 78.56 172 VAL A CA 1
ATOM 1410 C C . VAL A 1 172 ? -13.819 4.456 -1.594 1.00 78.56 172 VAL A C 1
ATOM 1412 O O . VAL A 1 172 ? -14.727 5.103 -2.116 1.00 78.56 172 VAL A O 1
ATOM 1415 N N . LEU A 1 173 ? -13.828 4.153 -0.293 1.00 72.44 173 LEU A N 1
ATOM 1416 C CA . LEU A 1 173 ? -14.898 4.591 0.609 1.00 72.44 173 LEU A CA 1
ATOM 1417 C C . LEU A 1 173 ? -15.031 6.116 0.683 1.00 72.44 173 LEU A C 1
ATOM 1419 O O . LEU A 1 173 ? -16.150 6.617 0.780 1.00 72.44 173 LEU A O 1
ATOM 1423 N N . PHE A 1 174 ? -13.918 6.852 0.627 1.00 69.44 174 PHE A N 1
ATOM 1424 C CA . PHE A 1 174 ? -13.938 8.316 0.597 1.00 69.44 174 PHE A CA 1
ATOM 1425 C C . PHE A 1 174 ? -14.517 8.864 -0.717 1.00 69.44 174 PHE A C 1
ATOM 1427 O O . PHE A 1 174 ? -15.254 9.850 -0.706 1.00 69.44 174 PHE A O 1
ATOM 1434 N N . VAL A 1 175 ? -14.210 8.214 -1.844 1.00 70.19 175 VAL A N 1
ATOM 1435 C CA . VAL A 1 175 ? -14.679 8.619 -3.179 1.00 70.19 175 VAL A CA 1
ATOM 1436 C C . VAL A 1 175 ? -16.153 8.278 -3.401 1.00 70.19 175 VAL A C 1
ATOM 1438 O O . VAL A 1 175 ? -16.835 9.019 -4.108 1.00 70.19 175 VAL A O 1
ATOM 1441 N N . ILE A 1 176 ? -16.678 7.202 -2.803 1.00 64.81 176 ILE A N 1
ATOM 1442 C CA . ILE A 1 176 ? -18.094 6.835 -2.937 1.00 64.81 176 ILE A CA 1
ATOM 1443 C C . ILE A 1 176 ? -18.958 7.894 -2.229 1.00 64.81 176 ILE A C 1
ATOM 1445 O O . ILE A 1 176 ? -18.972 7.976 -0.996 1.00 64.81 176 ILE A O 1
ATOM 1449 N N . PRO A 1 177 ? -19.748 8.699 -2.965 1.00 55.75 177 PRO A N 1
ATOM 1450 C CA . PRO A 1 177 ? -20.605 9.682 -2.330 1.00 55.75 177 PRO A CA 1
ATOM 1451 C C . PRO A 1 177 ? -21.684 8.953 -1.517 1.00 55.75 177 PRO A C 1
ATOM 1453 O O . PRO A 1 177 ? -22.425 8.124 -2.049 1.00 55.75 177 PRO A O 1
ATOM 1456 N N . LYS A 1 178 ? -21.840 9.327 -0.235 1.00 54.50 178 LYS A N 1
ATOM 1457 C CA . LYS A 1 178 ? -22.831 8.783 0.731 1.00 54.50 178 LYS A CA 1
ATOM 1458 C C . LYS A 1 178 ? -24.295 8.758 0.235 1.00 54.50 178 LYS A C 1
ATOM 1460 O O . LYS A 1 178 ? -25.168 8.207 0.897 1.00 54.50 178 LYS A O 1
ATOM 1465 N N . ARG A 1 179 ? -24.579 9.349 -0.928 1.00 48.81 179 ARG A N 1
ATOM 1466 C CA . ARG A 1 179 ? -25.906 9.546 -1.529 1.00 48.81 179 ARG A CA 1
ATOM 1467 C C . ARG A 1 179 ? -26.498 8.289 -2.187 1.00 48.81 179 ARG A C 1
ATOM 1469 O O . ARG A 1 179 ? -27.693 8.281 -2.458 1.00 48.81 179 ARG A O 1
ATOM 1476 N N . PHE A 1 180 ? -25.713 7.233 -2.427 1.00 47.22 180 PHE A N 1
ATOM 1477 C CA . PHE A 1 180 ? -26.220 5.989 -3.037 1.00 47.22 180 PHE A CA 1
ATOM 1478 C C . PHE A 1 180 ? -26.717 4.940 -2.030 1.00 47.22 180 PHE A C 1
ATOM 1480 O O . PHE A 1 180 ? -27.472 4.047 -2.407 1.00 47.22 180 PHE A O 1
ATOM 1487 N N . SER A 1 181 ? -26.390 5.086 -0.743 1.00 47.56 181 SER A N 1
ATOM 1488 C CA . SER A 1 181 ? -26.871 4.197 0.329 1.00 47.56 181 SER A CA 1
ATOM 1489 C C . SER A 1 181 ? -28.388 4.321 0.573 1.00 47.56 181 SER A C 1
ATOM 1491 O O . SER A 1 181 ? -29.076 3.338 0.837 1.00 47.56 181 SER A O 1
ATOM 1493 N N . THR A 1 182 ? -28.966 5.510 0.385 1.00 45.41 182 THR A N 1
ATOM 1494 C CA . THR A 1 182 ? -30.390 5.772 0.664 1.00 45.41 182 THR A CA 1
ATOM 1495 C C . THR A 1 182 ? -31.359 5.282 -0.415 1.00 45.41 182 THR A C 1
ATOM 1497 O O . THR A 1 182 ? -32.559 5.186 -0.146 1.00 45.41 182 THR A O 1
ATOM 1500 N N . ARG A 1 183 ? -30.892 4.940 -1.627 1.00 46.69 183 ARG A N 1
ATOM 1501 C CA . ARG A 1 183 ? -31.780 4.436 -2.696 1.00 46.69 183 ARG A CA 1
ATOM 1502 C C . ARG A 1 183 ? -32.164 2.963 -2.525 1.00 46.69 183 ARG A C 1
ATOM 1504 O O . ARG A 1 183 ? -33.271 2.602 -2.911 1.00 46.69 183 ARG A O 1
ATOM 1511 N N . PHE A 1 184 ? -31.331 2.144 -1.879 1.00 44.19 184 PHE A N 1
ATOM 1512 C CA . PHE A 1 184 ? -31.634 0.721 -1.666 1.00 44.19 184 PHE A CA 1
ATOM 1513 C C . PHE A 1 184 ? -32.726 0.478 -0.607 1.00 44.19 184 PHE A C 1
ATOM 1515 O O . PHE A 1 184 ? -33.502 -0.468 -0.734 1.00 44.19 184 PHE A O 1
ATOM 1522 N N . SER A 1 185 ? -32.875 1.365 0.385 1.00 44.09 185 SER A N 1
ATOM 1523 C CA . SER A 1 185 ? -33.951 1.249 1.386 1.00 44.09 185 SER A CA 1
ATOM 1524 C C . SER A 1 185 ? -35.338 1.630 0.855 1.00 44.09 185 SER A C 1
ATOM 1526 O O . SER A 1 185 ? -36.336 1.152 1.387 1.00 44.09 185 SER A O 1
ATOM 1528 N N . ARG A 1 186 ? -35.443 2.440 -0.213 1.00 39.62 186 ARG A N 1
ATOM 1529 C CA . ARG A 1 186 ? -36.754 2.803 -0.793 1.00 39.62 186 ARG A CA 1
ATOM 1530 C C . ARG A 1 186 ? -37.392 1.686 -1.616 1.00 39.62 186 ARG A C 1
ATOM 1532 O O . ARG A 1 186 ? -38.612 1.662 -1.734 1.00 39.62 186 ARG A O 1
ATOM 1539 N N . GLN A 1 187 ? -36.610 0.750 -2.153 1.00 45.66 187 GLN A N 1
ATOM 1540 C CA . GLN A 1 187 ? -37.151 -0.291 -3.033 1.00 45.66 187 GLN A CA 1
ATOM 1541 C C . GLN A 1 187 ? -37.833 -1.447 -2.282 1.00 45.66 187 GLN A C 1
ATOM 1543 O O . GLN A 1 187 ? -38.706 -2.098 -2.846 1.00 45.66 187 GLN A O 1
ATOM 1548 N N . LYS A 1 188 ? -37.528 -1.659 -0.992 1.00 42.59 188 LYS A N 1
ATOM 1549 C CA . LYS A 1 188 ? -38.235 -2.648 -0.152 1.00 42.59 188 LYS A CA 1
ATOM 1550 C C . LYS A 1 188 ? -39.620 -2.192 0.326 1.00 42.59 188 LYS A C 1
ATOM 1552 O O . LYS A 1 188 ? -40.373 -3.017 0.824 1.00 42.59 188 LYS A O 1
ATOM 1557 N N . HIS A 1 189 ? -39.977 -0.916 0.161 1.00 42.44 189 HIS A N 1
ATOM 1558 C CA . HIS A 1 189 ? -41.263 -0.383 0.631 1.00 42.44 189 HIS A CA 1
ATOM 1559 C C . HIS A 1 189 ? -42.367 -0.373 -0.450 1.00 42.44 189 HIS A C 1
ATOM 1561 O O . HIS A 1 189 ? -43.483 0.075 -0.189 1.00 42.44 189 HIS A O 1
ATOM 1567 N N . LEU A 1 190 ? -42.076 -0.874 -1.658 1.00 48.19 190 LEU A N 1
ATOM 1568 C CA . LEU A 1 190 ? -43.000 -0.915 -2.801 1.00 48.19 190 LEU A CA 1
ATOM 1569 C C . LEU A 1 190 ? -43.263 -2.344 -3.308 1.00 48.19 190 LEU A C 1
ATOM 1571 O O . LEU A 1 190 ? -43.451 -2.559 -4.501 1.00 48.19 190 LEU A O 1
ATOM 1575 N N . SER A 1 191 ? -43.320 -3.335 -2.417 1.00 38.19 191 SER A N 1
ATOM 1576 C CA . SER A 1 191 ? -44.092 -4.551 -2.697 1.00 38.19 191 SER A CA 1
ATOM 1577 C C . SER A 1 191 ? -45.549 -4.276 -2.306 1.00 38.19 191 SER A C 1
ATOM 1579 O O . SER A 1 191 ? -45.830 -4.172 -1.107 1.00 38.19 191 SER A O 1
ATOM 1581 N N . PRO A 1 192 ? -46.483 -4.103 -3.260 1.00 46.50 192 PRO A N 1
ATOM 1582 C CA . PRO A 1 192 ? -47.871 -3.871 -2.914 1.00 46.50 192 PRO A CA 1
ATOM 1583 C C . PRO A 1 192 ? -48.418 -5.141 -2.268 1.00 46.50 192 PRO A C 1
ATOM 1585 O O . PRO A 1 192 ? -48.388 -6.227 -2.847 1.00 46.50 192 PRO A O 1
ATOM 1588 N N . VAL A 1 193 ? -48.924 -4.983 -1.048 1.00 48.81 193 VAL A N 1
ATOM 1589 C CA . VAL A 1 193 ? -49.828 -5.932 -0.407 1.00 48.81 193 VAL A CA 1
ATOM 1590 C C . VAL A 1 193 ? -51.004 -6.131 -1.363 1.00 48.81 193 VAL A C 1
ATOM 1592 O O . VAL A 1 193 ? -51.894 -5.285 -1.456 1.00 48.81 193 VAL A O 1
ATOM 1595 N N . ARG A 1 194 ? -50.984 -7.236 -2.115 1.00 44.69 194 ARG A N 1
ATOM 1596 C CA . ARG A 1 194 ? -52.113 -7.706 -2.917 1.00 44.69 194 ARG A CA 1
ATOM 1597 C C . ARG A 1 194 ? -53.208 -8.120 -1.933 1.00 44.69 194 ARG A C 1
ATOM 1599 O O . ARG A 1 194 ? -53.241 -9.253 -1.465 1.00 44.69 194 ARG A O 1
ATOM 1606 N N . LYS A 1 195 ? -54.070 -7.170 -1.565 1.00 41.56 195 LYS A N 1
ATOM 1607 C CA . LYS A 1 195 ? -55.306 -7.448 -0.832 1.00 41.56 195 LYS A CA 1
ATOM 1608 C C . LYS A 1 195 ? -56.236 -8.208 -1.774 1.00 41.56 195 LYS A C 1
ATOM 1610 O O . LYS A 1 195 ? -56.799 -7.623 -2.692 1.00 41.56 195 LYS A O 1
ATOM 1615 N N . HIS A 1 196 ? -56.371 -9.511 -1.548 1.00 41.62 196 HIS A N 1
ATOM 1616 C CA . HIS A 1 196 ? -57.546 -10.253 -1.983 1.00 41.62 196 HIS A CA 1
ATOM 1617 C C . HIS A 1 196 ? -58.750 -9.730 -1.198 1.00 41.62 196 HIS A C 1
ATOM 1619 O O . HIS A 1 196 ? -58.766 -9.818 0.028 1.00 41.62 196 HIS A O 1
ATOM 1625 N N . PHE A 1 197 ? -59.749 -9.204 -1.900 1.00 41.88 197 PHE A N 1
ATOM 1626 C CA . PHE A 1 197 ? -61.109 -9.104 -1.391 1.00 41.88 197 PHE A CA 1
ATOM 1627 C C . PHE A 1 197 ? -62.081 -9.406 -2.533 1.00 41.88 197 PHE A C 1
ATOM 1629 O O . PHE A 1 197 ? -62.127 -8.644 -3.491 1.00 41.88 197 PHE A O 1
ATOM 1636 N N . LYS A 1 198 ? -62.792 -10.526 -2.338 1.00 40.56 198 LYS A N 1
ATOM 1637 C CA . LYS A 1 198 ? -64.023 -11.031 -2.972 1.00 40.56 198 LYS A CA 1
ATOM 1638 C C . LYS A 1 198 ? -64.075 -11.107 -4.495 1.00 40.56 198 LYS A C 1
ATOM 1640 O O . LYS A 1 198 ? -64.239 -10.061 -5.148 1.00 40.56 198 LYS A O 1
#

Organism: NCBI:txid1140003

Radius of gyration: 23.45 Å; Cα contacts (8 Å, |Δi|>4): 82; chains: 1; bounding box: 83×42×59 Å

pLDDT: mean 73.35, std 14.37, range [38.19, 90.31]

Sequence (198 aa):
MQQLIKQLRTRFKTPQTKQEVRTSASYWCLFGLFTLLCLTSLWGKLVVILAFLAIAALVNGPVLFVFGLIYTALFSLFPPLAFLFSLILLIRECFFFVRNWRFGIFATYFYVMPFLFTWLLHQSTYPASVTKWSLLLISLGLFYGLSELVYTRSKNSLGLLWSVISLPYDTVLFVIPKRFSTRFSRQKHLSPVRKHFK

Foldseek 3Di:
DVVVVVVVVVVPQQDPDLVVLCVDPLVVVLLVVLLQLLPDDPVSVVVLLVVLLVVLCVVCVVVVVVVVVVLVVVCVVDVVVNVVVVVVVVVVVVVCCVVCVLLVVLLCLSSVVSVVSVVQLVPDPDDSVVSSVVSSVVSSVVNVVSCSVNSVPDSHSVVSSNCSSNVSNVVVVVVPPPVVVVVVVVVVVPPDPPDDDD

Solvent-accessible surface area (backbone atoms only — not comparable to full-atom values): 11294 Å² total; per-residue (Å²): 111,72,69,59,55,53,54,50,52,58,74,67,52,63,57,87,45,74,69,53,51,71,68,31,70,46,50,56,48,51,53,50,52,48,52,49,43,56,73,43,52,78,69,50,39,52,52,53,51,50,50,34,26,51,56,31,42,68,64,47,46,64,53,52,53,55,52,48,51,54,48,51,55,54,39,71,75,36,70,71,58,43,57,54,51,53,51,54,51,51,54,50,49,54,52,48,48,70,76,42,44,64,54,52,52,47,49,48,46,65,65,48,44,37,54,50,50,56,53,55,57,71,72,48,91,59,64,67,69,61,52,50,54,51,54,48,52,53,50,51,54,50,50,53,56,49,47,51,70,46,53,71,74,46,69,47,64,60,58,52,46,50,53,58,45,33,42,61,35,56,54,50,58,68,69,53,66,81,74,63,68,65,60,66,65,58,63,75,75,68,68,76,80,80,77,87,76,134

=== Feature glossary ===
The record interleaves many kinds of information about one protein. Here is each kind framed as the question it answers.

Q: What are the backbone torsion angles?
A: φ (phi) and ψ (psi) are the two rotatable backbone dihedrals per residue: φ is the C(i-1)–N–Cα–C torsion, ψ is the N–Cα–C–N(i+1) torsion, both in degrees on (−180°, 180°]. α-helical residues cluster near (−60°, −45°); β-strand residues near (−120°, +130°). A Ramachandran plot is simply a scatter of (φ, ψ) for every residue.

Q: What is the amino-acid chain?
A: This is the polypeptide sequence — one letter per residue, N-terminus first. Length ranges from a few dozen residues for small domains to over a thousand for large multi-domain proteins.

Q: How mobile is each atom in the crystal?
A: For experimental (PDB) structures, the B-factor (temperature factor) quantifies the positional spread of each atom in the crystal — a combination of thermal vibration and static disorder — in units of Å². High B-factors mark flexible loops or poorly resolved regions; low B-factors mark the rigid, well-ordered core.

Q: Are the domains correctly placed relative to each other?
A: Predicted Aligned Error (PAE) is an AlphaFold confidence matrix: entry (i, j) is the expected error in the position of residue j, in ångströms, when the prediction is superimposed on the true structure at residue i. Low PAE within a block of residues means that block is internally rigid and well-predicted; high PAE between two blocks means their relative placement is uncertain even i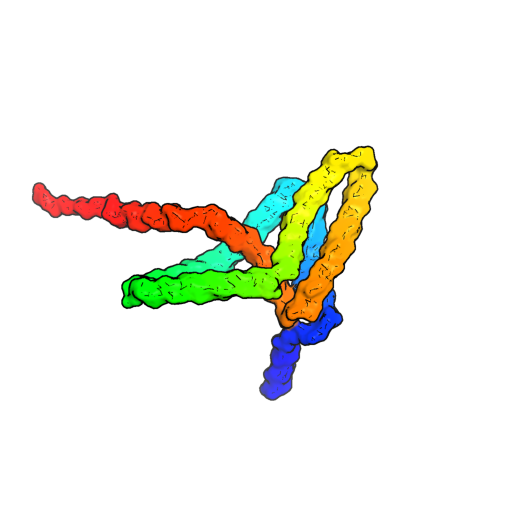f each block individually is confident.

Q: How confident is the AlphaFold model at each residue?
A: pLDDT is the predicted lDDT-Cα score: AlphaFold's confidence that the local environment of each residue (all inter-atomic distances within 15 Å) is correctly placed. It is a per-residue number between 0 and 100, with higher meaning more reliable.

Q: What family and function is it annotated with?
A: Functional annotations link the protein to curated databases. InterPro entries identify conserved domains and families by matching the sequence against member-database signatures (Pfam, PROSITE, CDD, …). Gene Ontology (GO) terms describe molecular function, biological process, and cellular component in a controlled vocabulary. CATH places the structure in a hierarchical fold classification (Class/Architecture/Topology/Homologous-superfamily). The organism is the source species.

Q: How big and how compact is the whole molecule?
A: Three whole-structure scalars: the radius of gyration (RMS distance of Cα from centroid, in Å), the count of Cα–Cα contacts (pairs closer than 8 Å and separated by more than four residues in sequence — i.e. tertiary, not local, contacts), and the bounding-box dimensions. Together they distinguish compact globular folds from extended fibres or disordered chains.

Q: What known structures does this most resemble?
A: The Foldseek neighbor list gives the closest experimentally determined structures in the PDB, ranked by structural alignment. TM-score near 1 means near-identical fold; near 0.3 means only rough topology match. This is how one finds what a novel AlphaFold prediction most resembles in the solved-structure universe.

Q: Which residues are buried vs exposed?
A: SASA measures how much of the protein is reachable by solvent. It is computed by rolling a water-sized probe over the atomic surface and summing the exposed area (Å²). Per-residue SASA distinguishes core (buried, low SASA) from surface (exposed, high SASA) residues; total SASA is a whole-molecule size measure.

Q: Which residues are in helices, strands, or loops?
A: Eight-state secondary structure (DSSP): H is the canonical α-helix, G the tighter 3₁₀-helix, I the wider π-helix; E/B are β-structure, T and S are turns and bends, and '-' is everything else. DSSP derives these from the pattern of main-chain N–H···O=C hydrogen bonds, not from the sequence.

Q: Where is each backbone atom in 3D?
A: Structure coordinates are given as an mmCIF _atom_site loop: one row per atom with element, residue name, chain id, sequence number, and x/y/z position in Å. Only the four main-chain atoms per residue are included here; side chains are omitted to keep the record compact.

Q: What if only a Cα trace is available?
A: Three-state secondary structure (P-SEA) collapses the eight DSSP classes into helix (a), strand (b), and coil (c). P-SEA assigns these from Cα geometry alone — distances and angles — without requiring backbone oxygens, so it works on any Cα trace.

Q: What do the rendered images show?
A: The six renders are orthographic views along the three Cartesian axes in both directions. Representation (cartoon, sticks, or surface) and color scheme (sequence-rainbow or by-chain) vary across proteins so the training set covers all the common visualization conventions.

Q: What does the local fold look like, residue by residue?
A: Foldseek's 3Di representation compresses backbone geometry into a per-residue letter drawn from a learned twenty-state alphabet. It captures the tertiary interaction pattern around each residue — which residues are packed against it in space, regardless of where they are in sequence.

Q: What do the diagnostic plots show?
A: The contact map is a binary N×N matrix image: pixel (i, j) is dark where Cα_i and Cα_j are within 8 Å and |i−j|>4. Because the |i−j|>4 filter removes local helical contacts, off-diagonal stripes parallel to the main diagonal indicate parallel β-sheets; stripes perpendicular to it indicate antiparallel β-sheets. The Ramachandran plot scatters every residue's (φ, ψ) pair against the sterically allowed regions. The PAE heatmap renders the predicted-aligned-error matrix.